Protein AF-A0A5D0QY02-F1 (afdb_monomer)

Mean predicted aligned error: 14.08 Å

Organism: NCBI:txid291186

Nearest PDB structures (foldseek):
  4wk3-assembly1_A  TM=6.713E-01  e=9.127E-01  Staphylococcus aureus subsp. aureus COL
  4d3g-assembly1_A  TM=6.741E-01  e=9.127E-01  Staphylococcus aureus
  4q6r-assembly1_B  TM=4.392E-01  e=9.678E-01  Homo sapiens
  4rwx-assembly1_C  TM=5.678E-01  e=2.949E+00  Listeria monocytogenes EGD-e
  4z20-assembly2_D  TM=3.141E-01  e=2.664E-01  Sordaria macrospora k-hell

Solvent-accessible surface area (backbone atoms only — not comparable to full-atom values): 16602 Å² total; per-residue (Å²): 132,88,77,69,48,56,78,84,58,47,48,80,50,52,70,67,60,38,44,72,50,90,47,56,82,57,49,76,64,51,48,37,5,32,54,35,40,70,40,42,55,72,32,64,58,56,53,52,53,42,36,60,78,42,73,38,35,13,79,48,75,73,41,75,58,54,94,87,52,56,39,51,42,64,32,41,62,93,54,65,35,95,43,66,60,66,43,78,44,84,57,60,39,97,92,39,65,84,33,66,41,75,26,44,67,61,84,80,41,90,66,44,63,70,56,53,78,26,41,47,54,32,36,50,65,57,53,51,54,47,40,42,76,70,53,77,53,64,90,64,83,87,69,91,72,71,95,79,70,75,94,66,52,72,32,46,58,49,48,70,73,72,43,49,67,67,44,52,52,46,51,52,52,52,51,51,48,53,47,69,69,38,86,89,56,82,65,42,84,42,59,42,93,83,38,36,25,41,32,100,56,74,45,44,36,39,36,71,51,72,87,28,33,32,39,35,36,56,48,46,66,53,69,61,52,50,51,54,34,54,76,69,69,42,57,68,49,76,44,84,56,102,66,54,33,34,34,38,49,40,43,72,62,55,48,64,78,41,40,71,58,53,52,52,55,52,48,40,26,48,53,43,51,58,53,56,57,58,60,59,64,65,70,75,75,78,126

Secondary structure (DSSP, 8-state):
-PPP--GGGS-SS-HHHHHHTTTTT--HHHHHHHHHHHHGGG-HHHHHHHHHHTTTB-TTT--B--TTSEEEEES------S-S--EEEE--BTTBTT-EEEE--TTS-TTHHHHHTTEEEEEHHHHHHHHHHTT-S---TT----TTS----HHHHHHHHHS-HHHHHHHHHHHHHHHHH-SS---EEEE-SS-EEEESS-SEEEEEETTEEEEEE-SS-HHHHHHHHHHTT--EEEE-SSS-EEEEEE-HHHHHHTHHHHHHHHHHHHHHHHHHHHHHHTTTS--

Structure (mmCIF, N/CA/C/O backbone):
data_AF-A0A5D0QY02-F1
#
_entry.id   AF-A0A5D0QY02-F1
#
loop_
_atom_site.group_PDB
_atom_site.id
_atom_site.type_symbol
_atom_site.label_atom_id
_atom_site.label_alt_id
_atom_site.label_comp_id
_atom_site.label_asym_id
_atom_site.label_entity_id
_atom_site.label_seq_id
_atom_site.pdbx_PDB_ins_code
_atom_site.Cartn_x
_atom_site.Cartn_y
_atom_site.Cartn_z
_atom_site.occupancy
_atom_site.B_iso_or_equiv
_atom_site.auth_seq_id
_atom_site.auth_comp_id
_atom_site.auth_asym_id
_atom_site.auth_atom_id
_atom_site.pdbx_PDB_model_num
ATOM 1 N N . MET A 1 1 ? -14.853 -11.896 -1.330 1.00 42.62 1 MET A N 1
ATOM 2 C CA . MET A 1 1 ? -13.538 -11.223 -1.423 1.00 42.62 1 MET A CA 1
ATOM 3 C C . MET A 1 1 ? -12.899 -11.599 -2.751 1.00 42.62 1 MET A C 1
ATOM 5 O O . MET A 1 1 ? -12.861 -12.787 -3.056 1.00 42.62 1 MET A O 1
ATOM 9 N N . SER A 1 2 ? -12.473 -10.632 -3.571 1.00 45.41 2 SER A N 1
ATOM 10 C CA . SER A 1 2 ? -11.717 -10.939 -4.791 1.00 45.41 2 SER A CA 1
ATOM 11 C C . SER A 1 2 ? -10.346 -11.489 -4.394 1.00 45.41 2 SER A C 1
ATOM 13 O O . SER A 1 2 ? -9.638 -10.916 -3.568 1.00 45.41 2 SER A O 1
ATOM 15 N N . LYS A 1 3 ? -9.986 -12.655 -4.930 1.00 56.28 3 LYS A N 1
ATOM 16 C CA . LYS A 1 3 ? -8.688 -13.280 -4.674 1.00 56.28 3 LYS A CA 1
ATOM 17 C C . LYS A 1 3 ? -7.605 -12.403 -5.307 1.00 56.28 3 LYS A C 1
ATOM 19 O O . LYS A 1 3 ? -7.683 -12.108 -6.494 1.00 56.28 3 LYS A O 1
ATOM 24 N N . LEU A 1 4 ? -6.616 -11.979 -4.521 1.00 72.31 4 LEU A N 1
ATOM 25 C CA . LEU A 1 4 ? -5.516 -11.152 -5.021 1.00 72.31 4 LEU A CA 1
ATOM 26 C C . LEU A 1 4 ? -4.712 -11.931 -6.071 1.00 72.31 4 LEU A C 1
ATOM 28 O O . LEU A 1 4 ? -4.223 -13.030 -5.791 1.00 72.31 4 LEU A O 1
ATOM 32 N N . ASN A 1 5 ? -4.562 -11.363 -7.266 1.00 75.44 5 ASN A N 1
ATOM 33 C CA . ASN A 1 5 ? -3.983 -12.064 -8.409 1.00 75.44 5 ASN A CA 1
ATOM 34 C C . ASN A 1 5 ? -2.511 -11.700 -8.635 1.00 75.44 5 ASN A C 1
ATOM 36 O O . ASN A 1 5 ? -2.160 -11.058 -9.611 1.00 75.44 5 ASN A O 1
ATOM 40 N N . TYR A 1 6 ? -1.627 -12.053 -7.702 1.00 78.44 6 TYR A N 1
ATOM 41 C CA . TYR A 1 6 ? -0.219 -11.635 -7.783 1.00 78.44 6 TYR A CA 1
ATOM 42 C C . TYR A 1 6 ? 0.584 -12.345 -8.879 1.00 78.44 6 TYR A C 1
ATOM 44 O O . TYR A 1 6 ? 1.478 -11.737 -9.457 1.00 78.44 6 TYR A O 1
ATOM 52 N N . LYS A 1 7 ? 0.281 -13.620 -9.154 1.00 82.56 7 LYS A N 1
ATOM 53 C CA . LYS A 1 7 ? 1.092 -14.463 -10.049 1.00 82.56 7 LYS A CA 1
ATOM 54 C C . LYS A 1 7 ? 1.051 -13.999 -11.505 1.00 82.56 7 LYS A C 1
ATOM 56 O O . LYS A 1 7 ? 2.054 -14.131 -12.191 1.00 82.56 7 LYS A O 1
ATOM 61 N N . GLU A 1 8 ? -0.074 -13.448 -11.955 1.00 85.75 8 GLU A N 1
ATOM 62 C CA . GLU A 1 8 ? -0.224 -12.928 -13.323 1.00 85.75 8 GLU A CA 1
ATOM 63 C C . GLU A 1 8 ? 0.604 -11.667 -13.587 1.00 85.75 8 GLU A C 1
ATOM 65 O O . GLU A 1 8 ? 0.873 -11.343 -14.738 1.00 85.75 8 GLU A O 1
ATOM 70 N N . TYR A 1 9 ? 1.038 -10.975 -12.532 1.00 90.62 9 TYR A N 1
ATOM 71 C CA . TYR A 1 9 ? 1.851 -9.765 -12.645 1.00 90.62 9 TYR A CA 1
ATOM 72 C C . TYR A 1 9 ? 3.314 -10.003 -12.287 1.00 90.62 9 TYR A C 1
ATOM 74 O O . TYR A 1 9 ? 4.054 -9.038 -12.127 1.00 90.62 9 TYR A O 1
ATOM 82 N N . TYR A 1 10 ? 3.750 -11.258 -12.155 1.00 88.31 10 TYR A N 1
ATOM 83 C CA . TYR A 1 10 ? 5.177 -11.539 -12.064 1.00 88.31 10 TYR A CA 1
ATOM 84 C C . TYR A 1 10 ? 5.840 -11.245 -13.411 1.00 88.31 10 TYR A C 1
ATOM 86 O O . TYR A 1 10 ? 5.273 -11.579 -14.453 1.00 88.31 10 TYR A O 1
ATOM 94 N N . PRO A 1 11 ? 7.048 -10.667 -13.414 1.00 88.06 11 PRO A N 1
ATOM 95 C CA . PRO A 1 11 ? 7.834 -10.534 -14.615 1.00 88.06 11 PRO A CA 1
ATOM 96 C C . PRO A 1 11 ? 8.024 -11.894 -15.264 1.00 88.06 11 PRO A C 1
ATOM 98 O O . PRO A 1 11 ? 8.542 -12.823 -14.642 1.00 88.06 11 PRO A O 1
ATOM 101 N N . ILE A 1 12 ? 7.625 -11.987 -16.526 1.00 90.25 12 ILE A N 1
ATOM 102 C CA . ILE A 1 12 ? 7.737 -13.208 -17.325 1.00 90.25 12 ILE A CA 1
ATOM 103 C C . ILE A 1 12 ? 9.217 -13.537 -17.579 1.00 90.25 12 ILE A C 1
ATOM 105 O O . ILE A 1 12 ? 9.595 -14.698 -17.716 1.00 90.25 12 ILE A O 1
ATOM 109 N N . ASN A 1 13 ? 10.073 -12.514 -17.581 1.00 88.44 13 ASN A N 1
ATOM 110 C CA . ASN A 1 13 ? 11.521 -12.631 -17.670 1.00 88.44 13 ASN A CA 1
ATOM 111 C C . ASN A 1 13 ? 12.209 -11.751 -16.611 1.00 88.44 13 ASN A C 1
ATOM 113 O O . ASN A 1 13 ? 11.703 -10.711 -16.177 1.00 88.44 13 ASN A O 1
ATOM 117 N N . ASP A 1 14 ? 13.383 -12.190 -16.158 1.00 87.19 14 ASP A N 1
ATOM 118 C CA . ASP A 1 14 ? 14.188 -11.440 -15.200 1.00 87.19 14 ASP A CA 1
ATOM 119 C C . ASP A 1 14 ? 15.220 -10.562 -15.919 1.00 87.19 14 ASP A C 1
ATOM 121 O O . ASP A 1 14 ? 15.903 -11.003 -16.845 1.00 87.19 14 ASP A O 1
ATOM 125 N N . SER A 1 15 ? 15.369 -9.308 -15.475 1.00 88.50 15 SER A N 1
ATOM 126 C CA . SER A 1 15 ? 16.315 -8.368 -16.089 1.00 88.50 15 SER A CA 1
ATOM 127 C C . SER A 1 15 ? 17.768 -8.849 -16.030 1.00 88.50 15 SER A C 1
ATOM 129 O O . SER A 1 15 ? 18.536 -8.448 -16.902 1.00 88.50 15 SER A O 1
ATOM 131 N N . ALA A 1 16 ? 18.178 -9.616 -15.016 1.00 87.19 16 ALA A N 1
ATOM 132 C CA . ALA A 1 16 ? 19.534 -10.155 -14.947 1.00 87.19 16 ALA A CA 1
ATOM 133 C C . ALA A 1 16 ? 19.701 -11.316 -15.933 1.00 87.19 16 ALA A C 1
ATOM 135 O O . ALA A 1 16 ? 20.646 -11.306 -16.716 1.00 87.19 16 ALA A O 1
ATOM 136 N N . ALA A 1 17 ? 18.727 -12.230 -15.980 1.00 88.00 17 ALA A N 1
ATOM 137 C CA . ALA A 1 17 ? 18.736 -13.357 -16.911 1.00 88.00 17 ALA A CA 1
ATOM 138 C C . ALA A 1 17 ? 18.764 -12.904 -18.382 1.00 88.00 17 ALA A C 1
ATOM 140 O O . ALA A 1 17 ? 19.540 -13.430 -19.177 1.00 88.00 17 ALA A O 1
ATOM 141 N N . LEU A 1 18 ? 17.982 -11.879 -18.747 1.00 90.50 18 LEU A N 1
ATOM 142 C CA . LEU A 1 18 ? 18.010 -11.317 -20.104 1.00 90.50 18 LEU A CA 1
ATOM 143 C C . LEU A 1 18 ? 19.382 -10.744 -20.468 1.00 90.50 18 LEU A C 1
ATOM 145 O O . LEU A 1 18 ? 19.810 -10.880 -21.609 1.00 90.50 18 LEU A O 1
ATOM 149 N N . LYS A 1 19 ? 20.091 -10.139 -19.506 1.00 89.69 19 LYS A N 1
ATOM 150 C CA . LYS A 1 19 ? 21.444 -9.608 -19.727 1.00 89.69 19 LYS A CA 1
ATOM 151 C C . LYS A 1 19 ? 22.437 -10.701 -20.111 1.00 89.69 19 LYS A C 1
ATOM 153 O O . LYS A 1 19 ? 23.341 -10.453 -20.897 1.00 89.69 19 LYS A O 1
ATOM 158 N N . GLU A 1 20 ? 22.283 -11.881 -19.525 1.00 89.38 20 GLU A N 1
ATOM 159 C CA . GLU A 1 20 ? 23.167 -13.030 -19.740 1.00 89.38 20 GLU A CA 1
ATOM 160 C C . GLU A 1 20 ? 22.797 -13.827 -20.998 1.00 89.38 20 GLU A C 1
ATOM 162 O O . GLU A 1 20 ? 23.607 -14.604 -21.492 1.00 89.38 20 GLU A O 1
ATOM 167 N N . THR A 1 21 ? 21.590 -13.621 -21.535 1.00 92.38 21 THR A N 1
ATOM 168 C CA . THR A 1 21 ? 21.037 -14.386 -22.659 1.00 92.38 21 THR A CA 1
ATOM 169 C C . THR A 1 21 ? 20.741 -13.477 -23.853 1.00 92.38 21 THR A C 1
ATOM 171 O O . THR A 1 21 ? 21.668 -13.105 -24.576 1.00 92.38 21 THR A O 1
ATOM 174 N N . THR A 1 22 ? 19.479 -13.082 -24.048 1.00 91.31 22 THR A N 1
ATOM 175 C CA . THR A 1 22 ? 18.978 -12.306 -25.195 1.00 91.31 22 THR A CA 1
ATOM 176 C C . THR A 1 22 ? 19.769 -11.017 -25.428 1.00 91.31 22 THR A C 1
ATOM 178 O O . THR A 1 22 ? 19.958 -10.602 -26.567 1.00 91.31 22 THR A O 1
ATOM 181 N N . TYR A 1 23 ? 20.262 -10.391 -24.357 1.00 93.31 23 TYR A N 1
ATOM 182 C CA . TYR A 1 23 ? 20.959 -9.104 -24.378 1.00 93.31 23 TYR A CA 1
ATOM 183 C C . TYR A 1 23 ? 22.458 -9.196 -24.066 1.00 93.31 23 TYR A C 1
ATOM 185 O O . TYR A 1 23 ? 23.079 -8.187 -23.731 1.00 93.31 23 TYR A O 1
ATOM 193 N N . SER A 1 24 ? 23.050 -10.382 -24.212 1.00 93.56 24 SER A N 1
ATOM 194 C CA . SER A 1 24 ? 24.488 -10.610 -23.999 1.00 93.56 24 SER A CA 1
ATOM 195 C C . SER A 1 24 ? 25.383 -9.857 -24.992 1.00 93.56 24 SER A C 1
ATOM 197 O O . SER A 1 24 ? 26.468 -9.420 -24.618 1.00 93.56 24 SER A O 1
ATOM 199 N N . ASN A 1 25 ? 24.908 -9.652 -26.226 1.00 95.56 25 ASN A N 1
ATOM 200 C CA . ASN A 1 25 ? 25.681 -9.072 -27.332 1.00 95.56 25 ASN A CA 1
ATOM 201 C C . ASN A 1 25 ? 25.174 -7.691 -27.784 1.00 95.56 25 ASN A C 1
ATOM 203 O O . ASN A 1 25 ? 25.392 -7.305 -28.932 1.00 95.56 25 ASN A O 1
ATOM 207 N N . LEU A 1 26 ? 24.468 -6.958 -26.916 1.00 95.44 26 LEU A N 1
ATOM 208 C CA . LEU A 1 26 ? 24.009 -5.609 -27.254 1.00 95.44 26 LEU A CA 1
ATOM 209 C C . LEU A 1 26 ? 25.197 -4.662 -27.460 1.00 95.44 26 LEU A C 1
ATOM 211 O O . LEU A 1 26 ? 26.120 -4.631 -26.645 1.00 95.44 26 LEU A O 1
ATOM 215 N N . ASN A 1 27 ? 25.136 -3.838 -28.504 1.00 96.69 27 ASN A N 1
ATOM 216 C CA . ASN A 1 27 ? 26.080 -2.732 -28.673 1.00 96.69 27 ASN A CA 1
ATOM 217 C C . ASN A 1 27 ? 25.771 -1.569 -27.704 1.00 96.69 27 ASN A C 1
ATOM 219 O O . ASN A 1 27 ? 24.735 -1.543 -27.036 1.00 96.69 27 ASN A O 1
ATOM 223 N N . ASP A 1 28 ? 26.651 -0.565 -27.635 1.00 96.38 28 ASP A N 1
ATOM 224 C CA . ASP A 1 28 ? 26.513 0.560 -26.695 1.00 96.38 28 ASP A CA 1
ATOM 225 C C . ASP A 1 28 ? 25.187 1.325 -26.830 1.00 96.38 28 ASP A C 1
ATOM 227 O O . ASP A 1 28 ? 24.589 1.730 -25.825 1.00 96.38 28 ASP A O 1
ATOM 231 N N . ALA A 1 29 ? 24.708 1.523 -28.060 1.00 96.38 29 ALA A N 1
ATOM 232 C CA . ALA A 1 29 ? 23.434 2.187 -28.319 1.00 96.38 29 ALA A CA 1
ATOM 233 C C . ALA A 1 29 ? 22.263 1.337 -27.803 1.00 96.38 29 ALA A C 1
ATOM 235 O O . ALA A 1 29 ? 21.375 1.830 -27.104 1.00 96.38 29 ALA A O 1
ATOM 236 N N . GLU A 1 30 ? 22.285 0.031 -28.052 1.00 96.81 30 GLU A N 1
ATOM 237 C CA . GLU A 1 30 ? 21.265 -0.900 -27.572 1.00 96.81 30 GLU A CA 1
ATOM 238 C C . GLU A 1 30 ? 21.269 -1.042 -26.045 1.00 96.81 30 GLU A C 1
ATOM 240 O O . GLU A 1 30 ? 20.201 -1.068 -25.430 1.00 96.81 30 GLU A O 1
ATOM 245 N N . ILE A 1 31 ? 22.441 -1.032 -25.403 1.00 95.56 31 ILE A N 1
ATOM 246 C CA . ILE A 1 31 ? 22.562 -1.009 -23.939 1.00 95.56 31 ILE A CA 1
ATOM 247 C C . ILE A 1 31 ? 21.896 0.249 -23.368 1.00 95.56 31 ILE A C 1
ATOM 249 O O . ILE A 1 31 ? 21.163 0.166 -22.375 1.00 95.56 31 ILE A O 1
ATOM 253 N N . LYS A 1 32 ? 22.101 1.424 -23.984 1.00 96.50 32 LYS A N 1
ATOM 254 C CA . LYS A 1 32 ? 21.409 2.663 -23.579 1.00 96.50 32 LYS A CA 1
ATOM 255 C C . LYS A 1 32 ? 19.899 2.523 -23.729 1.00 96.50 32 LYS A C 1
ATOM 257 O O . LYS A 1 32 ? 19.168 2.832 -22.787 1.00 96.50 32 LYS A O 1
ATOM 262 N N . ARG A 1 33 ? 19.428 1.999 -24.863 1.00 97.31 33 ARG A N 1
ATOM 263 C CA . ARG A 1 33 ? 18.001 1.758 -25.131 1.00 97.31 33 ARG A CA 1
ATOM 264 C C . ARG A 1 33 ? 17.380 0.786 -24.127 1.00 97.31 33 ARG A C 1
ATOM 266 O O . ARG A 1 33 ? 16.269 1.026 -23.650 1.00 97.31 33 ARG A O 1
ATOM 273 N N . TRP A 1 34 ? 18.087 -0.273 -23.746 1.00 96.75 34 TRP A N 1
ATOM 274 C CA . TRP A 1 34 ? 17.624 -1.221 -22.732 1.00 96.75 34 TRP A CA 1
ATOM 275 C C . TRP A 1 34 ? 17.567 -0.593 -21.333 1.00 96.75 34 TRP A C 1
ATOM 277 O O . TRP A 1 34 ? 16.565 -0.700 -20.623 1.00 96.75 34 TRP A O 1
ATOM 287 N N . ASN A 1 35 ? 18.604 0.153 -20.946 1.00 95.31 35 ASN A N 1
ATOM 288 C CA . ASN A 1 35 ? 18.614 0.894 -19.683 1.00 95.31 35 ASN A CA 1
ATOM 289 C C . ASN A 1 35 ? 17.491 1.936 -19.623 1.00 95.31 35 ASN A C 1
ATOM 291 O O . ASN A 1 35 ? 16.835 2.078 -18.588 1.00 95.31 35 ASN A O 1
ATOM 295 N N . ASN A 1 36 ? 17.232 2.619 -20.738 1.00 96.62 36 ASN A N 1
ATOM 296 C CA . ASN A 1 36 ? 16.118 3.543 -20.882 1.00 96.62 36 ASN A CA 1
ATOM 297 C C . ASN A 1 36 ? 14.776 2.831 -20.699 1.00 96.62 36 ASN A C 1
ATOM 299 O O . ASN A 1 36 ? 13.933 3.338 -19.960 1.00 96.62 36 ASN A O 1
ATOM 303 N N . PHE A 1 37 ? 14.605 1.633 -21.270 1.00 97.44 37 PHE A N 1
ATOM 304 C CA . PHE A 1 37 ? 13.405 0.820 -21.057 1.00 97.44 37 PHE A CA 1
ATOM 305 C C . PHE A 1 37 ? 13.203 0.480 -19.571 1.00 97.44 37 PHE A C 1
ATOM 307 O O . PHE A 1 37 ? 12.116 0.652 -19.027 1.00 97.44 37 PHE A O 1
ATOM 314 N N . LYS A 1 38 ? 14.264 0.112 -18.847 1.00 95.31 38 LYS A N 1
ATOM 315 C CA . LYS A 1 38 ? 14.171 -0.185 -17.406 1.00 95.31 38 LYS A CA 1
ATOM 316 C C . LYS A 1 38 ? 13.684 1.001 -16.568 1.00 95.31 38 LYS A C 1
ATOM 318 O O . LYS A 1 38 ? 12.981 0.793 -15.578 1.00 95.31 38 LYS A O 1
ATOM 323 N N . ILE A 1 39 ? 14.031 2.233 -16.946 1.00 95.88 39 ILE A N 1
ATOM 324 C CA . ILE A 1 39 ? 13.673 3.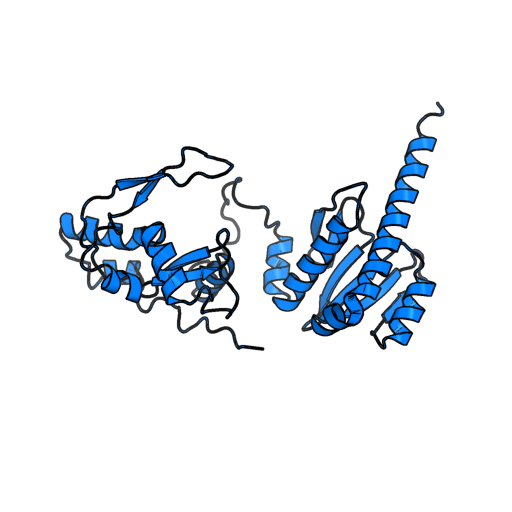448 -16.194 1.00 95.88 39 ILE A CA 1
ATOM 325 C C . ILE A 1 39 ? 12.356 4.101 -16.638 1.00 95.88 39 ILE A C 1
ATOM 327 O O . ILE A 1 39 ? 11.948 5.084 -16.013 1.00 95.88 39 ILE A O 1
ATOM 331 N N . ILE A 1 40 ? 11.655 3.565 -17.648 1.00 96.25 40 ILE A N 1
ATOM 332 C CA . ILE A 1 40 ? 10.352 4.107 -18.085 1.00 96.25 40 ILE A CA 1
ATOM 333 C C . ILE A 1 40 ? 9.308 4.106 -16.969 1.00 96.25 40 ILE A C 1
ATOM 335 O O . ILE A 1 40 ? 8.377 4.903 -17.000 1.00 96.25 40 ILE A O 1
ATOM 339 N N . THR A 1 41 ? 9.492 3.271 -15.942 1.00 95.94 41 THR A N 1
ATOM 340 C CA . THR A 1 41 ? 8.629 3.200 -14.754 1.00 95.94 41 THR A CA 1
ATOM 341 C C . THR A 1 41 ? 8.538 4.516 -13.977 1.00 95.94 41 THR A C 1
ATOM 343 O O . THR A 1 41 ? 7.688 4.678 -13.105 1.00 95.94 41 THR A O 1
ATOM 346 N N . ARG A 1 42 ? 9.413 5.478 -14.291 1.00 94.75 42 ARG A N 1
ATOM 347 C CA . ARG A 1 42 ? 9.447 6.828 -13.716 1.00 94.75 42 ARG A CA 1
ATOM 348 C C . ARG A 1 42 ? 8.727 7.875 -14.578 1.00 94.75 42 ARG A C 1
ATOM 350 O O . ARG A 1 42 ? 8.633 9.029 -14.161 1.00 94.75 42 ARG A O 1
ATOM 357 N N . SER A 1 43 ? 8.265 7.505 -15.772 1.00 95.31 43 SER A N 1
ATOM 358 C CA . SER A 1 43 ? 7.608 8.399 -16.729 1.00 95.31 43 SER A CA 1
ATOM 359 C C . SER A 1 43 ? 6.207 8.782 -16.256 1.00 95.31 43 SER A C 1
ATOM 361 O O . SER A 1 43 ? 5.359 7.915 -16.032 1.00 95.31 43 SER A O 1
ATOM 363 N N . LYS A 1 44 ? 5.936 10.091 -16.138 1.00 93.69 44 LYS A N 1
ATOM 364 C CA . LYS A 1 44 ? 4.589 10.575 -15.788 1.00 93.69 44 LYS A CA 1
ATOM 365 C C . LYS A 1 44 ? 3.603 10.320 -16.925 1.00 93.69 44 LYS A C 1
ATOM 367 O O . LYS A 1 44 ? 2.473 9.928 -16.659 1.00 93.69 44 LYS A O 1
ATOM 372 N N . THR A 1 45 ? 4.055 10.470 -18.171 1.00 94.88 45 THR A N 1
ATOM 373 C CA . THR A 1 45 ? 3.253 10.181 -19.364 1.00 94.88 45 THR A CA 1
ATOM 374 C C . THR A 1 45 ? 2.733 8.749 -19.333 1.00 94.88 45 THR A C 1
ATOM 376 O O . THR A 1 45 ? 1.526 8.550 -19.395 1.00 94.88 45 THR A O 1
ATOM 379 N N . LEU A 1 46 ? 3.614 7.756 -19.145 1.00 96.38 46 LEU A N 1
ATOM 380 C CA . LEU A 1 46 ? 3.177 6.357 -19.076 1.00 96.38 46 LEU A CA 1
ATOM 381 C C . LEU A 1 46 ? 2.279 6.093 -17.869 1.00 96.38 46 LEU A C 1
ATOM 383 O O . LEU A 1 46 ? 1.315 5.349 -17.986 1.00 96.38 46 LEU A O 1
ATOM 387 N N . SER A 1 47 ? 2.563 6.712 -16.718 1.00 95.94 47 SER A N 1
ATOM 388 C CA . SER A 1 47 ? 1.711 6.558 -15.535 1.00 95.94 47 SER A CA 1
ATOM 389 C C . SER A 1 47 ? 0.288 7.055 -15.786 1.00 95.94 47 SER A C 1
ATOM 391 O O . SER A 1 47 ? -0.649 6.409 -15.330 1.00 95.94 47 SER A O 1
ATOM 393 N N . ASN A 1 48 ? 0.117 8.163 -16.510 1.00 95.25 48 ASN A N 1
ATOM 394 C CA . ASN A 1 48 ? -1.202 8.677 -16.872 1.00 95.25 48 ASN A CA 1
ATOM 395 C C . ASN A 1 48 ? -1.907 7.746 -17.869 1.00 95.25 48 ASN A C 1
ATOM 397 O O . ASN A 1 48 ? -3.047 7.368 -17.625 1.00 95.25 48 ASN A O 1
ATOM 401 N N . SER A 1 49 ? -1.211 7.296 -18.920 1.00 96.75 49 SER A N 1
ATOM 402 C CA . SER A 1 49 ? -1.789 6.374 -19.908 1.00 96.75 49 SER A CA 1
ATOM 403 C C . SER A 1 49 ? -2.211 5.040 -19.282 1.00 96.75 49 SER A C 1
ATOM 405 O O . SER A 1 49 ? -3.301 4.551 -19.546 1.00 96.75 49 SER A O 1
ATOM 407 N N . LEU A 1 50 ? -1.394 4.463 -18.393 1.00 97.44 50 LEU A N 1
ATOM 408 C CA . LEU A 1 50 ? -1.763 3.242 -17.666 1.00 97.44 50 LEU A CA 1
ATOM 409 C C . LEU A 1 50 ? -2.958 3.460 -16.738 1.00 97.44 50 LEU A C 1
ATOM 411 O O . LEU A 1 50 ? -3.789 2.570 -16.591 1.00 97.44 50 LEU A O 1
ATOM 415 N N . LEU A 1 51 ? -3.045 4.627 -16.096 1.00 95.75 51 LEU A N 1
ATOM 416 C CA . LEU A 1 51 ? -4.161 4.950 -15.215 1.00 95.75 51 LEU A CA 1
ATOM 417 C C . LEU A 1 51 ? -5.490 4.958 -15.988 1.00 95.75 51 LEU A C 1
ATOM 419 O O . LEU A 1 51 ? -6.466 4.376 -15.516 1.00 95.75 51 LEU A O 1
ATOM 423 N N . GLU A 1 52 ? -5.499 5.571 -17.173 1.00 95.19 52 GLU A N 1
ATOM 424 C CA . GLU A 1 52 ? -6.642 5.593 -18.091 1.00 95.19 52 GLU A CA 1
ATOM 425 C C . GLU A 1 52 ? -6.968 4.184 -18.605 1.00 95.19 52 GLU A C 1
ATOM 427 O O . GLU A 1 52 ? -8.091 3.713 -18.424 1.00 95.19 52 GLU A O 1
ATOM 432 N N . ASN A 1 53 ? -5.971 3.463 -19.134 1.00 96.25 53 ASN A N 1
ATOM 433 C CA . ASN A 1 53 ? -6.139 2.107 -19.673 1.00 96.25 53 ASN A CA 1
ATOM 434 C C . ASN A 1 53 ? -6.680 1.115 -18.631 1.00 96.25 53 ASN A C 1
ATOM 436 O O . ASN A 1 53 ? -7.404 0.182 -18.969 1.00 96.25 53 ASN A O 1
ATOM 440 N N . GLN A 1 54 ? -6.347 1.312 -17.355 1.00 95.81 54 GLN A N 1
ATOM 441 C CA . GLN A 1 54 ? -6.788 0.458 -16.253 1.00 95.81 54 GLN A CA 1
ATOM 442 C C . GLN A 1 54 ? -8.056 0.969 -15.553 1.00 95.81 54 GLN A C 1
ATOM 444 O O . GLN A 1 54 ? -8.404 0.467 -14.484 1.00 95.81 54 GLN A O 1
ATOM 449 N N . SER A 1 55 ? -8.742 1.978 -16.102 1.00 96.00 55 SER A N 1
ATOM 450 C CA . SER A 1 55 ? -9.950 2.569 -15.500 1.00 96.00 55 SER A CA 1
ATOM 451 C C . SER A 1 55 ? -9.750 3.023 -14.045 1.00 96.00 55 SER A C 1
ATOM 453 O O . SER A 1 55 ? -10.648 2.910 -13.215 1.00 96.00 55 SER A O 1
ATOM 455 N N . ASN A 1 56 ? -8.557 3.521 -13.708 1.00 95.00 56 ASN A N 1
ATOM 456 C CA . ASN A 1 56 ? -8.135 3.854 -12.342 1.00 95.00 56 ASN A CA 1
ATOM 457 C C . ASN A 1 56 ? -8.149 2.678 -11.347 1.00 95.00 56 ASN A C 1
ATOM 459 O O . ASN A 1 56 ? -8.093 2.919 -10.143 1.00 95.00 56 ASN A O 1
ATOM 463 N N . ILE A 1 57 ? -8.205 1.422 -11.791 1.00 94.19 57 ILE A N 1
ATOM 464 C CA . ILE A 1 57 ? -8.229 0.248 -10.915 1.00 94.19 57 ILE A CA 1
ATOM 465 C C . ILE A 1 57 ? -6.854 -0.421 -10.884 1.00 94.19 57 ILE A C 1
ATOM 467 O O . ILE A 1 57 ? -6.206 -0.650 -11.905 1.00 94.19 57 ILE A O 1
ATOM 471 N N . CYS A 1 58 ? -6.392 -0.749 -9.679 1.00 94.44 58 CYS A N 1
ATOM 472 C CA . CYS A 1 58 ? -5.210 -1.570 -9.483 1.00 94.44 58 CYS A CA 1
ATOM 473 C C . CYS A 1 58 ? -5.561 -3.027 -9.806 1.00 94.44 58 CYS A C 1
ATOM 475 O O . CYS A 1 58 ? -6.406 -3.604 -9.119 1.00 94.44 58 CYS A O 1
ATOM 477 N N . PRO A 1 59 ? -4.904 -3.660 -10.783 1.00 94.38 59 PRO A N 1
ATOM 478 C CA . PRO A 1 59 ? -5.285 -4.995 -11.224 1.00 94.38 59 PRO A CA 1
ATOM 479 C C . PRO A 1 59 ? -4.969 -6.096 -10.203 1.00 94.38 59 PRO A C 1
ATOM 481 O O . PRO A 1 59 ? -5.572 -7.161 -10.231 1.00 94.38 59 PRO A O 1
ATOM 484 N N . ILE A 1 60 ? -4.068 -5.832 -9.252 1.00 89.62 60 ILE A N 1
ATOM 485 C CA . ILE A 1 60 ? -3.703 -6.799 -8.211 1.00 89.62 60 ILE A CA 1
ATOM 486 C C . ILE A 1 60 ? -4.776 -6.895 -7.122 1.00 89.62 60 ILE A C 1
ATOM 488 O O . ILE A 1 60 ? -5.085 -7.991 -6.654 1.00 89.62 60 ILE A O 1
ATOM 492 N N . CYS A 1 61 ? -5.296 -5.751 -6.668 1.00 87.19 61 CYS A N 1
ATOM 493 C CA . CYS A 1 61 ? -6.195 -5.677 -5.511 1.00 87.19 61 CYS A CA 1
ATOM 494 C C . CYS A 1 61 ? -7.610 -5.195 -5.841 1.00 87.19 61 CYS A C 1
ATOM 496 O O . CYS A 1 61 ? -8.438 -5.095 -4.940 1.00 87.19 61 CYS A O 1
ATOM 498 N N . SER A 1 62 ? -7.876 -4.868 -7.106 1.00 91.19 62 SER A N 1
ATOM 499 C CA . SER A 1 62 ? -9.160 -4.364 -7.607 1.00 91.19 62 SER A CA 1
ATOM 500 C C . SER A 1 62 ? -9.647 -3.069 -6.935 1.00 91.19 62 SER A C 1
ATOM 502 O O . SER A 1 62 ? -10.825 -2.736 -7.015 1.00 91.19 62 SER A O 1
ATOM 504 N N . LYS A 1 63 ? -8.753 -2.319 -6.274 1.00 88.19 63 LYS A N 1
ATOM 505 C CA . LYS A 1 63 ? -9.053 -1.031 -5.622 1.00 88.19 63 LYS A CA 1
ATOM 506 C C . LYS A 1 63 ? -8.582 0.146 -6.472 1.00 88.19 63 LYS A C 1
ATOM 508 O O . LYS A 1 63 ? -7.650 0.010 -7.264 1.00 88.19 63 LYS A O 1
ATOM 513 N N . TYR A 1 64 ? -9.170 1.318 -6.247 1.00 93.06 64 TYR A N 1
ATOM 514 C CA . TYR A 1 64 ? -8.805 2.547 -6.951 1.00 93.06 64 TYR A CA 1
ATOM 515 C C . TYR A 1 64 ? -7.341 2.957 -6.729 1.00 93.06 64 TYR A C 1
ATOM 517 O O . TYR A 1 64 ? -6.834 2.965 -5.604 1.00 93.06 64 TYR A O 1
ATOM 525 N N . LEU A 1 65 ? -6.665 3.343 -7.807 1.00 90.56 65 LEU A N 1
ATOM 526 C CA . LEU A 1 65 ? -5.331 3.932 -7.813 1.00 90.56 65 LEU A CA 1
ATOM 527 C C . LEU A 1 65 ? -5.438 5.420 -7.465 1.00 90.56 65 LEU A C 1
ATOM 529 O O . LEU A 1 65 ? -5.827 6.240 -8.293 1.00 90.56 65 LEU A O 1
ATOM 533 N N . ASN A 1 66 ? -5.068 5.781 -6.237 1.00 81.94 66 ASN A N 1
ATOM 534 C CA . ASN A 1 66 ? -4.914 7.183 -5.858 1.00 81.94 66 ASN A CA 1
ATOM 535 C C . ASN A 1 66 ? -3.629 7.772 -6.470 1.00 81.94 66 ASN A C 1
ATOM 537 O O . ASN A 1 66 ? -2.666 7.060 -6.763 1.00 81.94 66 ASN A O 1
ATOM 541 N N . ASN A 1 67 ? -3.604 9.089 -6.675 1.00 69.62 67 ASN A N 1
ATOM 542 C CA . ASN A 1 67 ? -2.493 9.743 -7.371 1.00 69.62 67 ASN A CA 1
ATOM 543 C C . ASN A 1 67 ? -1.152 9.676 -6.625 1.00 69.62 67 ASN A C 1
ATOM 545 O O . ASN A 1 67 ? -0.109 9.768 -7.269 1.00 69.62 67 ASN A O 1
ATOM 549 N N . GLU A 1 68 ? -1.165 9.478 -5.306 1.00 68.88 68 GLU A N 1
ATOM 550 C CA . GLU A 1 68 ? 0.035 9.579 -4.467 1.00 68.88 68 GLU A CA 1
ATOM 551 C C . GLU A 1 68 ? 0.702 8.234 -4.142 1.00 68.88 68 GLU A C 1
ATOM 553 O O . GLU A 1 68 ? 1.884 8.215 -3.807 1.00 68.88 68 GLU A O 1
ATOM 558 N N . ASN A 1 69 ? 0.006 7.096 -4.280 1.00 83.62 69 ASN A N 1
ATOM 559 C CA . ASN A 1 69 ? 0.537 5.783 -3.881 1.00 83.62 69 ASN A CA 1
ATOM 560 C C . ASN A 1 69 ? 0.524 4.747 -5.009 1.00 83.62 69 ASN A C 1
ATOM 562 O O . ASN A 1 69 ? 0.220 3.573 -4.776 1.00 83.62 69 ASN A O 1
ATOM 566 N N . LYS A 1 70 ? 0.885 5.167 -6.223 1.00 93.38 70 LYS A N 1
ATOM 567 C CA . LYS A 1 70 ? 0.983 4.305 -7.408 1.00 93.38 70 LYS A CA 1
ATOM 568 C C . LYS A 1 70 ? 2.403 4.253 -7.968 1.00 93.38 70 LYS A C 1
ATOM 570 O O . LYS A 1 70 ? 3.136 5.240 -7.931 1.00 93.38 70 LYS A O 1
ATOM 575 N N . VAL A 1 71 ? 2.783 3.096 -8.497 1.00 95.25 71 VAL A N 1
ATOM 576 C CA . VAL A 1 71 ? 4.071 2.847 -9.153 1.00 95.25 71 VAL A CA 1
ATOM 577 C C . VAL A 1 71 ? 3.862 1.987 -10.389 1.00 95.25 71 VAL A C 1
ATOM 579 O O . VAL A 1 71 ? 2.977 1.134 -10.420 1.00 95.25 71 VAL A O 1
ATOM 582 N N . ILE A 1 72 ? 4.684 2.216 -11.409 1.00 97.50 72 ILE A N 1
ATOM 583 C CA . ILE A 1 72 ? 4.720 1.360 -12.592 1.00 97.50 72 ILE A CA 1
ATOM 584 C C . ILE A 1 72 ? 5.622 0.160 -12.283 1.00 97.50 72 ILE A C 1
ATOM 586 O O . ILE A 1 72 ? 6.775 0.333 -11.883 1.00 97.50 72 ILE A O 1
ATOM 590 N N . HIS A 1 73 ? 5.096 -1.040 -12.488 1.00 96.50 73 HIS A N 1
ATOM 591 C CA . HIS A 1 73 ? 5.784 -2.317 -12.366 1.00 96.50 73 HIS A CA 1
ATOM 592 C C . HIS A 1 73 ? 6.058 -2.901 -13.754 1.00 96.50 73 HIS A C 1
ATOM 594 O O . HIS A 1 73 ? 5.220 -2.777 -14.643 1.00 96.50 73 HIS A O 1
ATOM 600 N N . HIS A 1 74 ? 7.215 -3.533 -13.942 1.00 96.75 74 HIS A N 1
ATOM 601 C CA . HIS A 1 74 ? 7.520 -4.275 -15.169 1.00 96.75 74 HIS A CA 1
ATOM 602 C C . HIS A 1 74 ? 6.968 -5.690 -15.063 1.00 96.75 74 HIS A C 1
ATOM 604 O O . HIS A 1 74 ? 7.304 -6.381 -14.110 1.00 96.75 74 HIS A O 1
ATOM 610 N N . ILE A 1 75 ? 6.192 -6.117 -16.056 1.00 95.94 75 ILE A N 1
ATOM 611 C CA . ILE A 1 75 ? 5.777 -7.520 -16.230 1.00 95.94 75 ILE A CA 1
ATOM 612 C C . ILE A 1 75 ? 6.607 -8.224 -17.313 1.00 95.94 75 ILE A C 1
ATOM 614 O O . ILE A 1 75 ? 6.595 -9.446 -17.417 1.00 95.94 75 ILE A O 1
ATOM 618 N N . ASP A 1 76 ? 7.366 -7.461 -18.100 1.00 95.81 76 ASP A N 1
ATOM 619 C CA . ASP A 1 76 ? 8.242 -7.977 -19.143 1.00 95.81 76 ASP A CA 1
ATOM 620 C C . ASP A 1 76 ? 9.379 -6.972 -19.417 1.00 95.81 76 ASP A C 1
ATOM 622 O O . ASP A 1 76 ? 9.153 -5.810 -19.751 1.00 95.81 76 ASP A O 1
ATOM 626 N N . TYR A 1 77 ? 10.622 -7.418 -19.253 1.00 95.88 77 TYR A N 1
ATOM 627 C CA . TYR A 1 77 ? 11.849 -6.649 -19.460 1.00 95.88 77 TYR A CA 1
ATOM 628 C C . TYR A 1 77 ? 12.435 -6.769 -20.878 1.00 95.88 77 TYR A C 1
ATOM 630 O O . TYR A 1 77 ? 13.427 -6.095 -21.183 1.00 95.88 77 TYR A O 1
ATOM 638 N N . GLU A 1 78 ? 11.862 -7.605 -21.742 1.00 96.12 78 GLU A N 1
ATOM 639 C CA . GLU A 1 78 ? 12.349 -7.881 -23.093 1.00 96.12 78 GLU A CA 1
ATOM 640 C C . GLU A 1 78 ? 11.866 -6.807 -24.079 1.00 96.12 78 GLU A C 1
ATOM 642 O O . GLU A 1 78 ? 10.965 -7.008 -24.900 1.00 96.12 78 GLU A O 1
ATOM 647 N N . ARG A 1 79 ? 12.440 -5.604 -23.960 1.00 96.00 79 ARG A N 1
ATOM 648 C CA . ARG A 1 79 ? 12.250 -4.487 -24.893 1.00 96.00 79 ARG A CA 1
ATOM 649 C C . ARG A 1 79 ? 13.436 -3.524 -24.857 1.00 96.00 79 ARG A C 1
ATOM 651 O O . ARG A 1 79 ? 13.949 -3.169 -23.798 1.00 96.00 79 ARG A O 1
ATOM 658 N N . LEU A 1 80 ? 13.800 -3.014 -26.031 1.00 97.25 80 LEU A N 1
ATOM 659 C CA . LEU A 1 80 ? 14.686 -1.859 -26.187 1.00 97.25 80 LEU A CA 1
ATOM 660 C C . LEU A 1 80 ? 13.843 -0.594 -26.377 1.00 97.25 80 LEU A C 1
ATOM 662 O O . LEU A 1 80 ? 12.956 -0.572 -27.225 1.00 97.25 80 LEU A O 1
ATOM 666 N N . CYS A 1 81 ? 14.097 0.461 -25.600 1.00 97.25 81 CYS A N 1
ATOM 667 C CA . CYS A 1 81 ? 13.429 1.753 -25.789 1.00 97.25 81 CYS A CA 1
ATOM 668 C C . CYS A 1 81 ? 13.774 2.335 -27.165 1.00 97.25 81 CYS A C 1
ATOM 670 O O . CYS A 1 81 ? 14.885 2.140 -27.634 1.00 97.25 81 CYS A O 1
ATOM 672 N N . ASP A 1 82 ? 12.883 3.084 -27.812 1.00 95.50 82 ASP A N 1
ATOM 673 C CA . ASP A 1 82 ? 13.210 3.722 -29.101 1.00 95.50 82 ASP A CA 1
ATOM 674 C C . ASP A 1 82 ? 14.117 4.949 -28.957 1.00 95.50 82 ASP A C 1
ATOM 676 O O . ASP A 1 82 ? 14.733 5.375 -29.926 1.00 95.50 82 ASP A O 1
ATOM 680 N N . PHE A 1 83 ? 14.245 5.488 -27.743 1.00 94.69 83 PHE A N 1
ATOM 681 C CA . PHE A 1 83 ? 15.158 6.584 -27.450 1.00 94.69 83 PHE A CA 1
ATOM 682 C C . PHE A 1 83 ? 16.442 6.066 -26.805 1.00 94.69 83 PHE A C 1
ATOM 684 O O . PHE A 1 83 ? 16.401 5.314 -25.827 1.00 94.69 83 PHE A O 1
ATOM 691 N N . GLU A 1 84 ? 17.582 6.531 -27.311 1.00 92.75 84 GLU A N 1
ATOM 692 C CA . GLU A 1 84 ? 18.892 6.401 -26.658 1.00 92.75 84 GLU A CA 1
ATOM 693 C C . GLU A 1 84 ? 19.092 7.456 -25.566 1.00 92.75 84 GLU A C 1
ATOM 695 O O . GLU A 1 84 ? 19.683 7.177 -24.519 1.00 92.75 84 GLU A O 1
ATOM 700 N N . ASP A 1 85 ? 18.522 8.642 -25.767 1.00 92.19 85 ASP A N 1
ATOM 701 C CA . ASP A 1 85 ? 18.633 9.753 -24.833 1.00 92.19 85 ASP A CA 1
ATOM 702 C C . ASP A 1 85 ? 17.501 9.775 -23.802 1.00 92.19 85 ASP A C 1
ATOM 704 O O . ASP A 1 85 ? 16.360 9.372 -24.043 1.00 92.19 85 ASP A O 1
ATOM 708 N N . ASN A 1 86 ? 17.824 10.318 -22.630 1.00 92.50 86 ASN A N 1
ATOM 709 C CA . ASN A 1 86 ? 16.856 10.653 -21.594 1.00 92.50 86 ASN A CA 1
ATOM 710 C C . ASN A 1 86 ? 16.805 12.168 -21.380 1.00 92.50 86 ASN A C 1
ATOM 712 O O . ASN A 1 86 ? 17.771 12.890 -21.612 1.00 92.50 86 ASN A O 1
ATOM 716 N N . TYR A 1 87 ? 15.659 12.645 -20.910 1.00 93.31 87 TYR A N 1
ATOM 717 C CA . TYR A 1 87 ? 15.438 14.029 -20.525 1.00 93.31 87 TYR A CA 1
ATOM 718 C C . TYR A 1 87 ? 15.141 14.123 -19.030 1.00 93.31 87 TYR A C 1
ATOM 720 O O . TYR A 1 87 ? 14.760 13.148 -18.375 1.00 93.31 87 TYR A O 1
ATOM 728 N N . SER A 1 88 ? 15.339 15.319 -18.479 1.00 93.31 88 SER A N 1
ATOM 729 C CA . SER A 1 88 ? 15.010 15.605 -17.086 1.00 93.31 88 SER A CA 1
ATOM 730 C C . SER A 1 88 ? 13.547 16.014 -16.963 1.00 93.31 88 SER A C 1
ATOM 732 O O . SER A 1 88 ? 13.149 17.062 -17.461 1.00 93.31 88 SER A O 1
ATOM 734 N N . GLN A 1 89 ? 12.763 15.215 -16.250 1.00 91.31 89 GLN A N 1
ATOM 735 C CA . GLN A 1 89 ? 11.400 15.540 -15.844 1.00 91.31 89 GLN A CA 1
ATOM 736 C C . GLN A 1 89 ? 11.408 16.049 -14.398 1.00 91.31 89 GLN A C 1
ATOM 738 O O . GLN A 1 89 ? 11.969 15.395 -13.515 1.00 91.31 89 GLN A O 1
ATOM 743 N N . VAL A 1 90 ? 10.773 17.193 -14.137 1.00 91.19 90 VAL A N 1
ATOM 744 C CA . VAL A 1 90 ? 10.616 17.730 -12.775 1.00 91.19 90 VAL A CA 1
ATOM 745 C C . VAL A 1 90 ? 9.524 16.937 -12.052 1.00 91.19 90 VAL A C 1
ATOM 747 O O . VAL A 1 90 ? 8.400 16.818 -12.539 1.00 91.19 90 VAL A O 1
ATOM 750 N N . VAL A 1 91 ? 9.871 16.346 -10.910 1.00 86.44 91 VAL A N 1
ATOM 751 C CA . VAL A 1 91 ? 8.972 15.542 -10.069 1.00 86.44 91 VAL A CA 1
ATOM 752 C C . VAL A 1 91 ? 9.186 15.961 -8.615 1.00 86.44 91 VAL A C 1
ATOM 754 O O . VAL A 1 91 ? 9.885 15.249 -7.874 1.00 86.44 91 VAL A O 1
ATOM 757 N N . PRO A 1 92 ? 8.630 17.128 -8.231 1.00 85.25 92 PRO A N 1
ATOM 758 C CA . PRO A 1 92 ? 8.855 17.726 -6.927 1.00 85.25 92 PRO A CA 1
ATOM 759 C C . PRO A 1 92 ? 8.360 16.788 -5.827 1.00 85.25 92 PRO A C 1
ATOM 761 O O . PRO A 1 92 ? 7.413 16.021 -5.998 1.00 85.25 92 PRO A O 1
ATOM 764 N N . THR A 1 93 ? 9.018 16.846 -4.679 1.00 82.75 93 THR A N 1
ATOM 765 C CA . THR A 1 93 ? 8.609 16.140 -3.460 1.00 82.75 93 THR A CA 1
ATOM 766 C C . THR A 1 93 ? 8.697 17.101 -2.287 1.00 82.75 93 THR A C 1
ATOM 768 O O . THR A 1 93 ? 9.489 18.037 -2.338 1.00 82.75 93 THR A O 1
ATOM 771 N N . LEU A 1 94 ? 7.972 16.834 -1.196 1.00 78.31 94 LEU A N 1
ATOM 772 C CA . LEU A 1 94 ? 8.037 17.666 0.017 1.00 78.31 94 LEU A CA 1
ATOM 773 C C . LEU A 1 94 ? 9.476 17.870 0.525 1.00 78.31 94 LEU A C 1
ATOM 775 O O . LEU A 1 94 ? 9.822 18.949 0.986 1.00 78.31 94 LEU A O 1
ATOM 779 N N . LYS A 1 95 ? 10.326 16.837 0.420 1.00 79.12 95 LYS A N 1
ATOM 780 C CA . LYS A 1 95 ? 11.737 16.895 0.843 1.00 79.12 95 LYS A CA 1
ATOM 781 C C . LYS A 1 95 ? 12.670 17.519 -0.198 1.00 79.12 95 LYS A C 1
ATOM 783 O O . LYS A 1 95 ? 13.771 17.925 0.149 1.00 79.12 95 LYS A O 1
ATOM 788 N N . ASN A 1 96 ? 12.285 17.502 -1.469 1.00 85.75 96 ASN A N 1
ATOM 789 C CA . ASN A 1 96 ? 13.104 17.992 -2.571 1.00 85.75 96 ASN A CA 1
ATOM 790 C C . ASN A 1 96 ? 12.185 18.564 -3.665 1.00 85.75 96 ASN A C 1
ATOM 792 O O . ASN A 1 96 ? 11.740 17.802 -4.538 1.00 85.75 96 ASN A O 1
ATOM 796 N N . PRO A 1 97 ? 11.861 19.867 -3.583 1.00 91.00 97 PRO A N 1
ATOM 797 C CA . PRO A 1 97 ? 11.025 20.562 -4.561 1.00 91.00 97 PRO A CA 1
ATOM 798 C C . PRO A 1 97 ? 11.644 20.576 -5.963 1.00 91.00 97 PRO A C 1
ATOM 800 O O . PRO A 1 97 ? 10.936 20.422 -6.949 1.00 91.00 97 PRO A O 1
ATOM 803 N N . ASP A 1 98 ? 12.971 20.625 -6.066 1.00 93.19 98 ASP A N 1
ATOM 804 C CA . ASP A 1 98 ? 13.684 20.688 -7.349 1.00 93.19 98 ASP A CA 1
ATOM 805 C C . ASP A 1 98 ? 14.061 19.311 -7.904 1.00 93.19 98 ASP A C 1
ATOM 807 O O . ASP A 1 98 ? 14.900 19.183 -8.803 1.00 93.19 98 ASP A O 1
ATOM 811 N N . ARG A 1 99 ? 13.466 18.241 -7.368 1.00 92.12 99 ARG A N 1
ATOM 812 C CA . ARG A 1 99 ? 13.797 16.874 -7.765 1.00 92.12 99 ARG A CA 1
ATOM 813 C C . ARG A 1 99 ? 13.529 16.669 -9.256 1.00 92.12 99 ARG A C 1
ATOM 815 O O . ARG A 1 99 ? 12.399 16.779 -9.730 1.00 92.12 99 ARG A O 1
ATOM 822 N N . LYS A 1 100 ? 14.575 16.267 -9.979 1.00 93.94 100 LYS A N 1
ATOM 823 C CA . LYS A 1 100 ? 14.530 15.897 -11.398 1.00 93.94 100 LYS A CA 1
ATOM 824 C C . LYS A 1 100 ? 14.797 14.408 -11.569 1.00 93.94 100 LYS A C 1
ATOM 826 O O . LYS A 1 100 ? 15.659 13.839 -10.900 1.00 93.94 100 LYS A O 1
ATOM 831 N N . LEU A 1 101 ? 14.062 13.772 -12.473 1.00 92.19 101 LEU A N 1
ATOM 832 C CA . LEU A 1 101 ? 14.251 12.378 -12.857 1.00 92.19 101 LEU A CA 1
ATOM 833 C C . LEU A 1 101 ? 14.639 12.291 -14.324 1.00 92.19 101 LEU A C 1
ATOM 835 O O . LEU A 1 101 ? 14.021 12.935 -15.164 1.00 92.19 101 LEU A O 1
ATOM 839 N N . LYS A 1 102 ? 15.630 11.452 -14.625 1.00 95.38 102 LYS A N 1
ATOM 840 C CA . LYS A 1 102 ? 15.947 11.066 -15.999 1.00 95.38 102 LYS A CA 1
ATOM 841 C C . LYS A 1 102 ? 14.926 10.041 -16.483 1.00 95.38 102 LYS A C 1
ATOM 843 O O . LYS A 1 102 ? 14.756 9.011 -15.825 1.00 95.38 102 LYS A O 1
ATOM 848 N N . VAL A 1 103 ? 14.270 10.336 -17.600 1.00 95.62 103 VAL A N 1
ATOM 849 C CA . VAL A 1 103 ? 13.277 9.477 -18.261 1.00 95.62 103 VAL A CA 1
ATOM 850 C C . VAL A 1 103 ? 13.384 9.611 -19.790 1.00 95.62 103 VAL A C 1
ATOM 852 O O . VAL A 1 103 ? 13.796 10.667 -20.260 1.00 95.62 103 VAL A O 1
ATOM 855 N N . PRO A 1 104 ? 13.055 8.586 -20.594 1.00 95.88 104 PRO A N 1
ATOM 856 C CA . PRO A 1 104 ? 13.006 8.695 -22.062 1.00 95.88 104 PRO A CA 1
ATOM 857 C C . PRO A 1 104 ? 11.743 9.428 -22.522 1.00 95.88 104 PRO A C 1
ATOM 859 O O . PRO A 1 104 ? 10.733 9.314 -21.822 1.00 95.88 104 PRO A O 1
ATOM 862 N N . LYS A 1 105 ? 11.775 10.129 -23.675 1.00 95.44 105 LYS A N 1
ATOM 863 C CA . LYS A 1 105 ? 10.699 10.986 -24.260 1.00 95.44 105 LYS A CA 1
ATOM 864 C C . LYS A 1 105 ? 9.420 10.224 -24.641 1.00 95.44 105 LYS A C 1
ATOM 866 O O . LYS A 1 105 ? 9.048 10.101 -25.802 1.00 95.44 105 LYS A O 1
ATOM 871 N N . CYS A 1 106 ? 8.747 9.671 -23.635 1.00 95.31 106 CYS A N 1
ATOM 872 C CA . CYS A 1 106 ? 7.572 8.813 -23.791 1.00 95.31 106 CYS A CA 1
ATOM 873 C C . CYS A 1 106 ? 6.350 9.555 -24.353 1.00 95.31 106 CYS A C 1
ATOM 875 O O . CYS A 1 106 ? 5.449 8.919 -24.886 1.00 95.31 106 CYS A O 1
ATOM 877 N N . ASP A 1 107 ? 6.289 10.875 -24.201 1.00 94.44 107 ASP A N 1
ATOM 878 C CA . ASP A 1 107 ? 5.233 11.754 -24.709 1.00 94.44 107 ASP A CA 1
ATOM 879 C C . ASP A 1 107 ? 5.179 11.809 -26.238 1.00 94.44 107 ASP A C 1
ATOM 881 O O . ASP A 1 107 ? 4.086 11.801 -26.795 1.00 94.44 107 ASP A O 1
ATOM 885 N N . ILE A 1 108 ? 6.337 11.763 -26.898 1.00 95.56 108 ILE A N 1
ATOM 886 C CA . ILE A 1 108 ? 6.464 11.798 -28.364 1.00 95.56 108 ILE A CA 1
ATOM 887 C C . ILE A 1 108 ? 6.888 10.448 -28.967 1.00 95.56 108 ILE A C 1
ATOM 889 O O . ILE A 1 108 ? 7.310 10.381 -30.119 1.00 95.56 108 ILE A O 1
ATOM 893 N N . CYS A 1 109 ? 6.833 9.365 -28.187 1.00 95.38 109 CYS A N 1
ATOM 894 C CA . CYS A 1 109 ? 7.259 8.040 -28.636 1.00 95.38 109 CYS A CA 1
ATOM 895 C C . CYS A 1 109 ? 6.230 7.419 -29.600 1.00 95.38 109 CYS A C 1
ATOM 897 O O . CYS A 1 109 ? 5.097 7.191 -29.169 1.00 95.38 109 CYS A O 1
ATOM 899 N N . PRO A 1 110 ? 6.603 7.057 -30.844 1.00 94.44 110 PRO A N 1
ATOM 900 C CA . PRO A 1 110 ? 5.666 6.460 -31.797 1.00 94.44 110 PRO A CA 1
ATOM 901 C C . PRO A 1 110 ? 5.238 5.040 -31.400 1.00 94.44 110 PRO A C 1
ATOM 903 O O . PRO A 1 110 ? 4.087 4.674 -31.602 1.00 94.44 110 PRO A O 1
ATOM 906 N N . ASN A 1 111 ? 6.119 4.254 -30.766 1.00 95.75 111 ASN A N 1
ATOM 907 C CA . ASN A 1 111 ? 5.812 2.879 -30.348 1.00 95.75 111 ASN A CA 1
ATOM 908 C C . ASN A 1 111 ? 5.577 2.765 -28.837 1.00 95.75 111 ASN A C 1
ATOM 910 O O . ASN A 1 111 ? 6.001 1.800 -28.191 1.00 95.75 111 ASN A O 1
ATOM 914 N N . ARG A 1 112 ? 4.923 3.770 -28.245 1.00 95.69 112 ARG A N 1
ATOM 915 C CA . ARG A 1 112 ? 4.624 3.799 -26.807 1.00 95.69 112 ARG A CA 1
ATOM 916 C C . ARG A 1 112 ? 3.815 2.586 -26.346 1.00 95.69 112 ARG A C 1
ATOM 918 O O . ARG A 1 112 ? 4.095 2.057 -25.272 1.00 95.69 112 ARG A O 1
ATOM 925 N N . GLU A 1 113 ? 2.871 2.126 -27.161 1.00 96.50 113 GLU A N 1
ATOM 926 C CA . GLU A 1 113 ? 1.989 0.998 -26.832 1.00 96.50 113 GLU A CA 1
ATOM 927 C C . GLU A 1 113 ? 2.759 -0.312 -26.609 1.00 96.50 113 GLU A C 1
ATOM 929 O O . GLU A 1 113 ? 2.433 -1.075 -25.700 1.00 96.50 113 GLU A O 1
ATOM 934 N N . LEU A 1 114 ? 3.868 -0.527 -27.333 1.00 97.12 114 LEU A N 1
ATOM 935 C CA . LEU A 1 114 ? 4.746 -1.680 -27.096 1.00 97.12 114 LEU A CA 1
ATOM 936 C C . LEU A 1 114 ? 5.332 -1.660 -25.681 1.00 97.12 114 LEU A C 1
ATOM 938 O O . LEU A 1 114 ? 5.464 -2.704 -25.051 1.00 97.12 114 LEU A O 1
ATOM 942 N N . CYS A 1 115 ? 5.669 -0.477 -25.161 1.00 97.31 115 CYS A N 1
ATOM 943 C CA . CYS A 1 115 ? 6.147 -0.334 -23.790 1.00 97.31 115 CYS A CA 1
ATOM 944 C C . CYS A 1 115 ? 5.009 -0.487 -22.774 1.00 97.31 115 CYS A C 1
ATOM 946 O O . CYS A 1 115 ? 5.210 -1.153 -21.764 1.00 97.31 115 CYS A O 1
ATOM 948 N N . LEU A 1 116 ? 3.833 0.100 -23.036 1.00 97.44 116 LEU A N 1
ATOM 949 C CA . LEU A 1 116 ? 2.668 0.009 -22.146 1.00 97.44 116 LEU A CA 1
ATOM 950 C C . LEU A 1 116 ? 2.204 -1.436 -21.948 1.00 97.44 116 LEU A C 1
ATOM 952 O O . LEU A 1 116 ? 1.874 -1.802 -20.828 1.00 97.44 116 LEU A O 1
ATOM 956 N N . SER A 1 117 ? 2.270 -2.274 -22.985 1.00 96.75 117 SER A N 1
ATOM 957 C CA . SER A 1 117 ? 1.924 -3.702 -22.887 1.00 96.75 117 SER A CA 1
ATOM 958 C C . SER A 1 117 ? 2.834 -4.524 -21.959 1.00 96.75 117 SER A C 1
ATOM 960 O O . SER A 1 117 ? 2.476 -5.633 -21.577 1.00 96.75 117 SER A O 1
ATOM 962 N N . LYS A 1 118 ? 4.004 -3.989 -21.587 1.00 97.69 118 LYS A N 1
ATOM 963 C CA . LYS A 1 118 ? 5.035 -4.666 -20.782 1.00 97.69 118 LYS A CA 1
ATOM 964 C C . LYS A 1 118 ? 5.134 -4.138 -19.351 1.00 97.69 118 LYS A C 1
ATOM 966 O O . LYS A 1 118 ? 5.973 -4.587 -18.564 1.00 97.69 118 LYS A O 1
ATOM 971 N N . VAL A 1 119 ? 4.283 -3.179 -18.995 1.00 97.75 119 VAL A N 1
ATOM 972 C CA . VAL A 1 119 ? 4.242 -2.583 -17.663 1.00 97.75 119 VAL A CA 1
ATOM 973 C C . VAL A 1 119 ? 2.813 -2.452 -17.158 1.00 97.75 119 VAL A C 1
ATOM 975 O O . VAL A 1 119 ? 1.858 -2.440 -17.922 1.00 97.75 119 VAL A O 1
ATOM 978 N N . VAL A 1 120 ? 2.664 -2.310 -15.847 1.00 97.81 120 VAL A N 1
ATOM 979 C CA . VAL A 1 120 ? 1.363 -2.150 -15.198 1.00 97.81 120 VAL A CA 1
ATOM 980 C C . VAL A 1 120 ? 1.450 -1.121 -14.082 1.00 97.81 120 VAL A C 1
ATOM 982 O O . VAL A 1 120 ? 2.467 -1.016 -13.396 1.00 97.81 120 VAL A O 1
ATOM 985 N N . LEU A 1 121 ? 0.393 -0.339 -13.879 1.00 97.62 121 LEU A N 1
ATOM 986 C CA . LEU A 1 121 ? 0.304 0.613 -12.780 1.00 97.62 121 LEU A CA 1
ATOM 987 C C . LEU A 1 121 ? -0.385 -0.041 -11.584 1.00 97.62 121 LEU A C 1
ATOM 989 O O . LEU A 1 121 ? -1.542 -0.445 -11.653 1.00 97.62 121 LEU A O 1
ATOM 993 N N . ILE A 1 122 ? 0.321 -0.142 -10.467 1.00 95.94 122 ILE A N 1
ATOM 994 C CA . ILE A 1 122 ? -0.179 -0.795 -9.254 1.00 95.94 122 ILE A CA 1
ATOM 995 C C . ILE A 1 122 ? 0.091 0.081 -8.037 1.00 95.94 122 ILE A C 1
ATOM 997 O O . ILE A 1 122 ? 0.897 1.013 -8.087 1.00 95.94 122 ILE A O 1
ATOM 1001 N N . HIS A 1 123 ? -0.563 -0.204 -6.911 1.00 93.19 123 HIS A N 1
ATOM 1002 C CA . HIS A 1 123 ? -0.223 0.489 -5.670 1.00 93.19 123 HIS A CA 1
ATOM 1003 C C . HIS A 1 123 ? 1.218 0.189 -5.252 1.00 93.19 123 HIS A C 1
ATOM 1005 O O . HIS A 1 123 ? 1.676 -0.951 -5.359 1.00 93.19 123 HIS A O 1
ATOM 1011 N N . SER A 1 124 ? 1.896 1.170 -4.653 1.00 87.56 124 SER A N 1
ATOM 1012 C CA . SER A 1 124 ? 3.234 0.999 -4.060 1.00 87.56 124 SER A CA 1
ATOM 1013 C C . SER A 1 124 ? 3.300 -0.194 -3.094 1.00 87.56 124 SER A C 1
ATOM 1015 O O . SER A 1 124 ? 4.313 -0.889 -3.015 1.00 87.56 124 SER A O 1
ATOM 1017 N N . ARG A 1 125 ? 2.201 -0.461 -2.376 1.00 80.56 125 ARG A N 1
ATOM 1018 C CA . ARG A 1 125 ? 2.068 -1.612 -1.473 1.00 80.56 125 ARG A CA 1
ATOM 1019 C C . ARG A 1 125 ? 1.938 -2.936 -2.228 1.00 80.56 125 ARG A C 1
ATOM 1021 O O . ARG A 1 125 ? 2.635 -3.883 -1.877 1.00 80.56 125 ARG A O 1
ATOM 1028 N N . CYS A 1 126 ? 1.085 -3.004 -3.251 1.00 86.25 126 CYS A N 1
ATOM 1029 C CA . CYS A 1 126 ? 0.943 -4.197 -4.092 1.00 86.25 126 CYS A CA 1
ATOM 1030 C C . CYS A 1 126 ? 2.281 -4.561 -4.742 1.00 86.25 126 CYS A C 1
ATOM 1032 O O . CYS A 1 126 ? 2.680 -5.718 -4.701 1.00 86.25 126 CYS A O 1
ATOM 1034 N N . HIS A 1 127 ? 3.015 -3.557 -5.223 1.00 92.06 127 HIS A N 1
ATOM 1035 C CA . HIS A 1 127 ? 4.363 -3.707 -5.767 1.00 92.06 127 HIS A CA 1
ATOM 1036 C C . H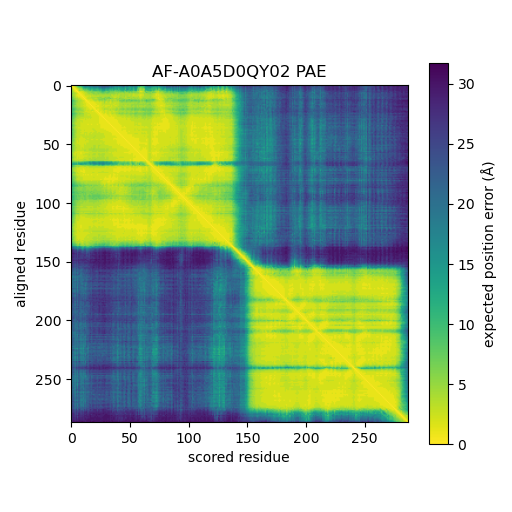IS A 1 127 ? 5.354 -4.309 -4.762 1.00 92.06 127 HIS A C 1
ATOM 1038 O O . HIS A 1 127 ? 6.117 -5.213 -5.092 1.00 92.06 127 HIS A O 1
ATOM 1044 N N . PHE A 1 128 ? 5.336 -3.832 -3.514 1.00 84.19 128 PHE A N 1
ATOM 1045 C CA . PHE A 1 128 ? 6.180 -4.380 -2.452 1.00 84.19 128 PHE A CA 1
ATOM 1046 C C . PHE A 1 128 ? 5.849 -5.846 -2.141 1.00 84.19 128 PHE A C 1
ATOM 1048 O O . PHE A 1 128 ? 6.758 -6.664 -2.018 1.00 84.19 128 PHE A O 1
ATOM 1055 N N . ILE A 1 129 ? 4.559 -6.178 -2.021 1.00 80.62 129 ILE A N 1
ATOM 1056 C CA . ILE A 1 129 ? 4.108 -7.552 -1.758 1.00 80.62 129 ILE A CA 1
ATOM 1057 C C . ILE A 1 129 ? 4.539 -8.471 -2.899 1.00 80.62 129 ILE A C 1
ATOM 1059 O O . ILE A 1 129 ? 5.103 -9.531 -2.641 1.00 80.62 129 ILE A O 1
ATOM 1063 N N . LEU A 1 130 ? 4.346 -8.029 -4.140 1.00 84.88 130 LEU A N 1
ATOM 1064 C CA . LEU A 1 130 ? 4.719 -8.765 -5.338 1.00 84.88 130 LEU A CA 1
ATOM 1065 C C . LEU A 1 130 ? 6.221 -9.101 -5.327 1.00 84.88 130 LEU A C 1
ATOM 1067 O O . LEU A 1 130 ? 6.580 -10.275 -5.319 1.00 84.88 130 LEU A O 1
ATOM 1071 N N . HIS A 1 131 ? 7.105 -8.112 -5.157 1.00 83.88 131 HIS A N 1
ATOM 1072 C CA . HIS A 1 131 ? 8.554 -8.359 -5.075 1.00 83.88 131 HIS A CA 1
ATOM 1073 C C . HIS A 1 131 ? 9.000 -9.196 -3.869 1.00 83.88 131 HIS A C 1
ATOM 1075 O O . HIS A 1 131 ? 10.048 -9.849 -3.910 1.00 83.88 131 HIS A O 1
ATOM 1081 N N . LYS A 1 132 ? 8.232 -9.180 -2.777 1.00 78.75 132 LYS A N 1
ATOM 1082 C CA . LYS A 1 132 ? 8.472 -10.065 -1.636 1.00 78.75 132 LYS A CA 1
ATOM 1083 C C . LYS A 1 132 ? 8.119 -11.511 -1.981 1.00 78.75 132 LYS A C 1
ATOM 1085 O O . LYS A 1 132 ? 8.885 -12.407 -1.643 1.00 78.75 132 LYS A O 1
ATOM 1090 N N . MET A 1 133 ? 6.995 -11.742 -2.658 1.00 77.56 133 MET A N 1
ATOM 1091 C CA . MET A 1 133 ? 6.583 -13.082 -3.084 1.00 77.56 133 MET A CA 1
ATOM 1092 C C . MET A 1 133 ? 7.483 -13.651 -4.193 1.00 77.56 133 MET A C 1
ATOM 1094 O O . MET A 1 133 ? 7.693 -14.858 -4.230 1.00 77.56 133 MET A O 1
ATOM 1098 N N . GLU A 1 134 ? 8.069 -12.797 -5.037 1.00 78.44 134 GLU A N 1
ATOM 1099 C CA . GLU A 1 134 ? 9.117 -13.170 -6.004 1.00 78.44 134 GLU A CA 1
ATOM 1100 C C . GLU A 1 134 ? 10.449 -13.576 -5.346 1.00 78.44 134 GLU A C 1
ATOM 1102 O O . GLU A 1 134 ? 11.339 -14.091 -6.017 1.00 78.44 134 GLU A O 1
ATOM 1107 N N . GLY A 1 135 ? 10.653 -13.276 -4.058 1.00 78.88 135 GLY A N 1
ATOM 1108 C CA . GLY A 1 135 ? 11.935 -13.495 -3.381 1.00 78.88 135 GLY A CA 1
ATOM 1109 C C . GLY A 1 135 ? 13.037 -12.491 -3.755 1.00 78.88 135 GLY A C 1
ATOM 1110 O O . GLY A 1 135 ? 14.174 -12.637 -3.301 1.00 78.88 135 GLY A O 1
ATOM 1111 N N . ARG A 1 136 ? 12.724 -11.440 -4.531 1.00 70.44 136 ARG A N 1
ATOM 1112 C CA . ARG A 1 136 ? 13.666 -10.345 -4.844 1.00 70.44 136 ARG A CA 1
ATOM 1113 C C . ARG A 1 136 ? 13.972 -9.474 -3.633 1.00 70.44 136 ARG A C 1
ATOM 1115 O O . ARG A 1 136 ? 15.061 -8.915 -3.518 1.00 70.44 136 ARG A O 1
ATOM 1122 N N . ILE A 1 137 ? 13.019 -9.380 -2.711 1.00 66.94 137 ILE A N 1
ATOM 1123 C CA . ILE A 1 137 ? 13.245 -8.832 -1.376 1.00 66.94 137 ILE A CA 1
ATOM 1124 C C . ILE A 1 137 ? 13.566 -10.014 -0.462 1.00 66.94 137 ILE A C 1
ATOM 1126 O O . ILE A 1 137 ? 12.665 -10.646 0.090 1.00 66.94 137 ILE A O 1
ATOM 1130 N N . LYS A 1 138 ? 14.857 -10.328 -0.318 1.00 54.72 138 LYS A N 1
ATOM 1131 C CA . LYS A 1 138 ? 15.317 -11.293 0.685 1.00 54.72 138 LYS A CA 1
ATOM 1132 C C . LYS A 1 138 ? 15.026 -10.735 2.079 1.00 54.72 138 LYS A C 1
ATOM 1134 O O . LYS A 1 138 ? 15.179 -9.534 2.320 1.00 54.72 138 LYS A O 1
ATOM 1139 N N . ASN A 1 139 ? 14.609 -11.602 3.002 1.00 46.09 139 ASN A N 1
ATOM 1140 C CA . ASN A 1 139 ? 14.614 -11.292 4.431 1.00 46.09 139 ASN A CA 1
ATOM 1141 C C . ASN A 1 139 ? 16.077 -11.214 4.893 1.00 46.09 139 ASN A C 1
ATOM 1143 O O . ASN A 1 139 ? 16.575 -12.123 5.546 1.00 46.09 139 ASN A O 1
ATOM 1147 N N . ASP A 1 140 ? 16.789 -10.160 4.505 1.00 43.38 140 ASP A N 1
ATOM 1148 C CA . ASP A 1 140 ? 18.139 -9.926 4.994 1.00 43.38 140 ASP A CA 1
ATOM 1149 C C . ASP A 1 140 ? 18.025 -9.460 6.449 1.00 43.38 140 ASP A C 1
ATOM 1151 O O . ASP A 1 140 ? 17.725 -8.296 6.745 1.00 43.38 140 ASP A O 1
ATOM 1155 N N . GLU A 1 141 ? 18.270 -10.383 7.378 1.00 41.94 141 GLU A N 1
ATOM 1156 C CA . GLU A 1 141 ? 18.767 -10.027 8.698 1.00 41.94 141 GLU A CA 1
ATOM 1157 C C . GLU A 1 141 ? 20.002 -9.136 8.492 1.00 41.94 141 GLU A C 1
ATOM 1159 O O . GLU A 1 141 ? 21.006 -9.555 7.924 1.00 41.94 141 GLU A O 1
ATOM 1164 N N . LYS A 1 142 ? 19.930 -7.882 8.948 1.00 43.50 142 LYS A N 1
ATOM 1165 C CA . LYS A 1 142 ? 21.057 -6.934 8.997 1.00 43.50 142 LYS A CA 1
ATOM 1166 C C . LYS A 1 142 ? 21.599 -6.445 7.640 1.00 43.50 142 LYS A C 1
ATOM 1168 O O . LYS A 1 142 ? 22.770 -6.643 7.334 1.00 43.50 142 LYS A O 1
ATOM 1173 N N . LYS A 1 143 ? 20.858 -5.598 6.917 1.00 36.66 143 LYS A N 1
ATOM 1174 C CA . LYS A 1 143 ? 21.504 -4.540 6.106 1.00 36.66 143 LYS A CA 1
ATOM 1175 C C . LYS A 1 143 ? 20.854 -3.177 6.316 1.00 36.66 143 LYS A C 1
ATOM 1177 O O . LYS A 1 143 ? 19.642 -3.017 6.227 1.00 36.66 143 LYS A O 1
ATOM 1182 N N . ARG A 1 144 ? 21.718 -2.210 6.650 1.00 43.38 144 ARG A N 1
ATOM 1183 C CA . ARG A 1 144 ? 21.445 -0.791 6.918 1.00 43.38 144 ARG A CA 1
ATOM 1184 C C . ARG A 1 144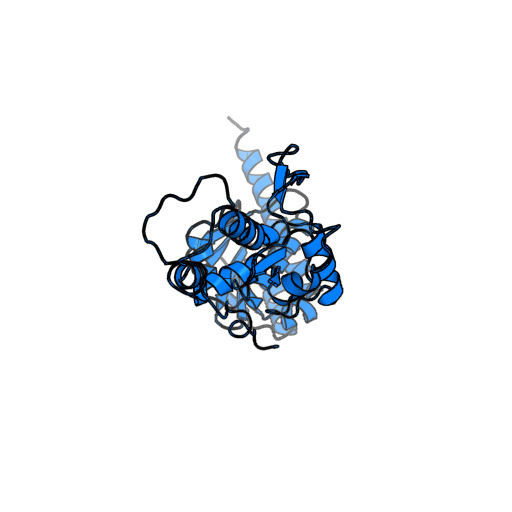 ? 20.523 -0.205 5.846 1.00 43.38 144 ARG A C 1
ATOM 1186 O O . ARG A 1 144 ? 20.951 0.022 4.719 1.00 43.38 144 ARG A O 1
ATOM 1193 N N . ILE A 1 145 ? 19.277 0.063 6.229 1.00 36.88 145 ILE A N 1
ATOM 1194 C CA . ILE A 1 145 ? 18.345 0.859 5.436 1.00 36.88 145 ILE A CA 1
ATOM 1195 C C . ILE A 1 145 ? 18.570 2.329 5.783 1.00 36.88 145 ILE A C 1
ATOM 1197 O O . ILE A 1 145 ? 18.575 2.735 6.945 1.00 36.88 145 ILE A O 1
ATOM 1201 N N . ASP A 1 146 ? 18.791 3.082 4.718 1.00 34.25 146 ASP A N 1
ATOM 1202 C CA . ASP A 1 146 ? 18.928 4.524 4.632 1.00 34.25 146 ASP A CA 1
ATOM 1203 C C . ASP A 1 146 ? 17.830 5.260 5.430 1.00 34.25 146 ASP A C 1
ATOM 1205 O O . ASP A 1 146 ? 16.632 5.017 5.251 1.00 34.25 146 ASP A O 1
ATOM 1209 N N . LYS A 1 147 ? 18.244 6.158 6.334 1.00 35.69 147 LYS A N 1
ATOM 1210 C CA . LYS A 1 147 ? 17.452 6.733 7.445 1.00 35.69 147 LYS A CA 1
ATOM 1211 C C . LYS A 1 147 ? 16.301 7.666 7.027 1.00 35.69 147 LYS A C 1
ATOM 1213 O O . LYS A 1 147 ? 15.752 8.371 7.867 1.00 35.69 147 LYS A O 1
ATOM 1218 N N . ASN A 1 148 ? 15.909 7.699 5.753 1.00 35.78 148 ASN A N 1
ATOM 1219 C CA . ASN A 1 148 ? 14.980 8.706 5.230 1.00 35.78 148 ASN A CA 1
ATOM 1220 C C . ASN A 1 148 ? 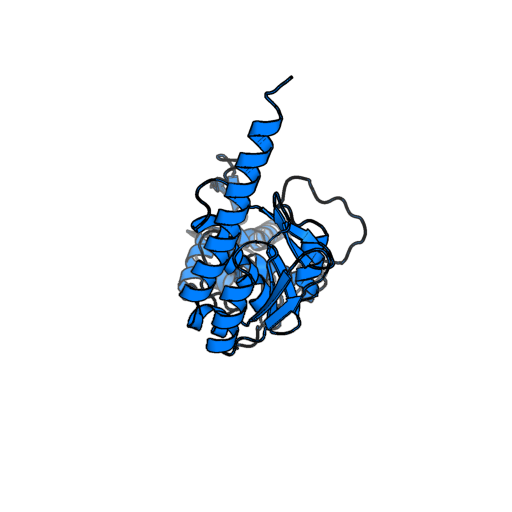13.727 8.182 4.514 1.00 35.78 148 ASN A C 1
ATOM 1222 O O . ASN A 1 148 ? 12.891 9.001 4.107 1.00 35.78 148 ASN A O 1
ATOM 1226 N N . ARG A 1 149 ? 13.539 6.860 4.405 1.00 34.09 149 ARG A N 1
ATOM 1227 C CA . ARG A 1 149 ? 12.295 6.253 3.905 1.00 34.09 149 ARG A CA 1
ATOM 1228 C C . ARG A 1 149 ? 11.474 5.688 5.061 1.00 34.09 149 ARG A C 1
ATOM 1230 O O . ARG A 1 149 ? 11.825 4.652 5.599 1.00 34.09 149 ARG A O 1
ATOM 1237 N N . LEU A 1 150 ? 10.395 6.407 5.383 1.00 37.59 150 LEU A N 1
ATOM 1238 C CA . LEU A 1 150 ? 9.150 5.943 6.009 1.00 37.59 150 LEU A CA 1
ATOM 1239 C C . LEU A 1 150 ? 9.320 4.931 7.153 1.00 37.59 150 LEU A C 1
ATOM 1241 O O . LEU A 1 150 ? 9.556 3.748 6.933 1.00 37.59 150 LEU A O 1
ATOM 1245 N N . PHE A 1 151 ? 9.130 5.430 8.375 1.00 34.75 151 PHE A N 1
ATOM 1246 C CA . PHE A 1 151 ? 9.054 4.681 9.628 1.00 34.75 151 PHE A CA 1
ATOM 1247 C C . PHE A 1 151 ? 8.086 3.488 9.548 1.00 34.75 151 PHE A C 1
ATOM 1249 O O . PHE A 1 151 ? 6.932 3.562 9.956 1.00 34.75 151 PHE A O 1
ATOM 1256 N N . VAL A 1 152 ? 8.590 2.355 9.077 1.00 38.84 152 VAL A N 1
ATOM 1257 C CA . VAL A 1 152 ? 8.048 1.028 9.345 1.00 38.84 152 VAL A CA 1
ATOM 1258 C C . VAL A 1 152 ? 8.959 0.462 10.430 1.00 38.84 152 VAL A C 1
ATOM 1260 O O . VAL A 1 152 ? 9.962 -0.188 10.135 1.00 38.84 152 VAL A O 1
ATOM 1263 N N . ASN A 1 153 ? 8.674 0.786 11.697 1.00 45.25 153 ASN A N 1
ATOM 1264 C CA . ASN A 1 153 ? 9.370 0.173 12.835 1.00 45.25 153 ASN A CA 1
ATOM 1265 C C . ASN A 1 153 ? 9.299 -1.362 12.686 1.00 45.25 153 ASN A C 1
ATOM 1267 O O . ASN A 1 153 ? 8.284 -1.868 12.204 1.00 45.25 153 ASN A O 1
ATOM 1271 N N . GLU A 1 154 ? 10.309 -2.124 13.118 1.00 50.91 154 GLU A N 1
ATOM 1272 C CA . GLU A 1 154 ? 10.297 -3.606 13.089 1.00 50.91 154 GLU A CA 1
ATOM 1273 C C . GLU A 1 154 ? 8.952 -4.257 13.491 1.00 50.91 154 GLU A C 1
ATOM 1275 O O . GLU A 1 154 ? 8.528 -5.204 12.824 1.00 50.91 154 GLU A O 1
ATOM 1280 N N . PRO A 1 155 ? 8.195 -3.731 14.476 1.00 53.41 155 PRO A N 1
ATOM 1281 C CA . PRO A 1 155 ? 6.891 -4.282 14.830 1.00 53.41 155 PRO A CA 1
ATOM 1282 C C . PRO A 1 155 ? 5.793 -4.082 13.771 1.00 53.41 155 PRO A C 1
ATOM 1284 O O . PRO A 1 155 ? 4.857 -4.868 13.712 1.00 53.41 155 PRO A O 1
ATOM 1287 N N . SER A 1 156 ? 5.882 -3.070 12.908 1.00 55.94 156 SER A N 1
ATOM 1288 C CA . SER A 1 156 ? 4.941 -2.910 11.786 1.00 55.94 156 SER A CA 1
ATOM 1289 C C . SER A 1 156 ? 5.204 -3.923 10.664 1.00 55.94 156 SER A C 1
ATOM 1291 O O . SER A 1 156 ? 4.254 -4.437 10.079 1.00 55.94 156 SER A O 1
ATOM 1293 N N . LYS A 1 157 ? 6.467 -4.332 10.444 1.00 64.31 157 LYS A N 1
ATOM 1294 C CA . LYS A 1 157 ? 6.787 -5.476 9.566 1.00 64.31 157 LYS A CA 1
ATOM 1295 C C . LYS A 1 157 ? 6.230 -6.790 10.108 1.00 64.31 157 LYS A C 1
ATOM 1297 O O . LYS A 1 157 ? 5.791 -7.623 9.323 1.00 64.31 157 LYS A O 1
ATOM 1302 N N . TYR A 1 158 ? 6.236 -6.970 11.430 1.00 74.75 158 TYR A N 1
ATOM 1303 C CA . TYR A 1 158 ? 5.648 -8.146 12.071 1.00 74.75 158 TYR A CA 1
ATOM 1304 C C . TYR A 1 158 ? 4.153 -8.274 11.747 1.00 74.75 158 TYR A C 1
ATOM 1306 O O . TYR A 1 158 ? 3.727 -9.318 11.258 1.00 74.75 158 TYR A O 1
ATOM 1314 N N . TRP A 1 159 ? 3.367 -7.209 11.931 1.00 77.31 159 TRP A N 1
ATOM 1315 C CA . TRP A 1 159 ? 1.924 -7.263 11.666 1.00 77.31 159 TRP A CA 1
ATOM 1316 C C . TRP A 1 159 ? 1.584 -7.449 10.192 1.00 77.31 159 TRP A C 1
ATOM 1318 O O . TRP A 1 159 ? 0.672 -8.206 9.885 1.00 77.31 159 TRP A O 1
ATOM 1328 N N . LEU A 1 160 ? 2.376 -6.883 9.278 1.00 72.50 160 LEU A N 1
ATOM 1329 C CA . LEU A 1 160 ? 2.230 -7.144 7.841 1.00 72.50 160 LEU A CA 1
ATOM 1330 C C . LEU A 1 160 ? 2.350 -8.634 7.467 1.00 72.50 160 LEU A C 1
ATOM 1332 O O . LEU A 1 160 ? 1.889 -9.017 6.396 1.00 72.50 160 LEU A O 1
ATOM 1336 N N . ASN A 1 161 ? 2.966 -9.459 8.319 1.00 74.81 161 ASN A N 1
ATOM 1337 C CA . ASN A 1 161 ? 3.106 -10.902 8.108 1.00 74.81 161 ASN A CA 1
ATOM 1338 C C . ASN A 1 161 ? 2.137 -11.741 8.953 1.00 74.81 161 ASN A C 1
ATOM 1340 O O . ASN A 1 161 ? 1.996 -12.931 8.691 1.00 74.81 161 ASN A O 1
ATOM 1344 N N . LYS A 1 162 ? 1.550 -11.161 10.006 1.00 79.81 162 LYS A N 1
ATOM 1345 C CA . LYS A 1 162 ? 0.790 -11.883 11.038 1.00 79.81 162 LYS A CA 1
ATOM 1346 C C . LYS A 1 162 ? -0.723 -11.797 10.831 1.00 79.81 162 LYS A C 1
ATOM 1348 O O . LYS A 1 162 ? -1.438 -12.612 11.393 1.00 79.81 162 LYS A O 1
ATOM 1353 N N . THR A 1 163 ? -1.205 -10.807 10.082 1.00 82.38 163 THR A N 1
ATOM 1354 C CA . THR A 1 163 ? -2.641 -10.550 9.911 1.00 82.38 163 THR A CA 1
ATOM 1355 C C . THR A 1 163 ? -3.030 -10.306 8.457 1.00 82.38 163 THR A C 1
ATOM 1357 O O . THR A 1 163 ? -2.187 -9.972 7.622 1.00 82.38 163 THR A O 1
ATOM 1360 N N . THR A 1 164 ? -4.327 -10.432 8.181 1.00 79.50 164 THR A N 1
ATOM 1361 C CA . THR A 1 164 ? -4.982 -10.031 6.934 1.00 79.50 164 THR A CA 1
ATOM 1362 C C . THR A 1 164 ? -4.857 -8.528 6.671 1.00 79.50 164 THR A C 1
ATOM 1364 O O . THR A 1 164 ? -4.600 -7.719 7.574 1.00 79.50 164 THR A O 1
ATOM 1367 N N . PHE A 1 165 ? -5.014 -8.144 5.404 1.00 72.81 165 PHE A N 1
ATOM 1368 C CA . PHE A 1 165 ? -4.955 -6.744 4.994 1.00 72.81 165 PHE A CA 1
ATOM 1369 C C . PHE A 1 165 ? -6.176 -5.974 5.487 1.00 72.81 165 PHE A C 1
ATOM 1371 O O . PHE A 1 165 ? -6.032 -4.849 5.951 1.00 72.81 165 PHE A O 1
ATOM 1378 N N . GLU A 1 166 ? -7.334 -6.616 5.438 1.00 78.88 166 GLU A N 1
ATOM 1379 C CA . GLU A 1 166 ? -8.629 -6.124 5.884 1.00 78.88 166 GLU A CA 1
ATOM 1380 C C . GLU A 1 166 ? -8.557 -5.649 7.339 1.00 78.88 166 GLU A C 1
ATOM 1382 O O . GLU A 1 166 ? -8.987 -4.541 7.649 1.00 78.88 166 GLU A O 1
ATOM 1387 N N . ASN A 1 167 ? -7.899 -6.417 8.212 1.00 86.38 167 ASN A N 1
ATOM 1388 C CA . ASN A 1 167 ? -7.667 -6.018 9.598 1.00 86.38 167 ASN A CA 1
ATOM 1389 C C . ASN A 1 167 ? -6.763 -4.788 9.732 1.00 86.38 167 ASN A C 1
ATOM 1391 O O . ASN A 1 167 ? -6.996 -3.946 10.595 1.00 86.38 167 ASN A O 1
ATOM 1395 N N . LEU A 1 168 ? -5.723 -4.663 8.903 1.00 85.12 168 LEU A N 1
ATOM 1396 C CA . LEU A 1 168 ? -4.853 -3.482 8.931 1.00 85.12 168 LEU A CA 1
ATOM 1397 C C . LEU A 1 168 ? -5.564 -2.241 8.385 1.00 85.12 168 LEU A C 1
ATOM 1399 O O . LEU A 1 168 ? -5.402 -1.166 8.949 1.00 85.12 168 LEU A O 1
ATOM 1403 N N . GLU A 1 169 ? -6.380 -2.386 7.339 1.00 82.44 169 GLU A N 1
ATOM 1404 C CA . GLU A 1 169 ? -7.235 -1.296 6.857 1.00 82.44 169 GLU A CA 1
ATOM 1405 C C . GLU A 1 169 ? -8.257 -0.879 7.907 1.00 82.44 169 GLU A C 1
ATOM 1407 O O . GLU A 1 169 ? -8.512 0.310 8.066 1.00 82.44 169 GLU A O 1
ATOM 1412 N N . LEU A 1 170 ? -8.813 -1.838 8.646 1.00 90.75 170 LEU A N 1
ATOM 1413 C CA . LEU A 1 170 ? -9.731 -1.549 9.736 1.00 90.75 170 LEU A CA 1
ATOM 1414 C C . LEU A 1 170 ? -9.027 -0.797 10.876 1.00 90.75 170 LEU A C 1
ATOM 1416 O O . LEU A 1 170 ? -9.565 0.187 11.380 1.00 90.75 170 LEU A O 1
ATOM 1420 N N . VAL A 1 171 ? -7.796 -1.185 11.231 1.00 92.94 171 VAL A N 1
ATOM 1421 C CA . VAL A 1 171 ? -6.958 -0.427 12.180 1.00 92.94 171 VAL A CA 1
ATOM 1422 C C . VAL A 1 171 ? -6.732 1.004 11.693 1.00 92.94 171 VAL A C 1
ATOM 1424 O O . VAL A 1 171 ? -6.916 1.939 12.471 1.00 92.94 171 VAL A O 1
ATOM 1427 N N . ASP A 1 172 ? -6.362 1.190 10.424 1.00 85.38 172 ASP A N 1
ATOM 1428 C CA . ASP A 1 172 ? -6.129 2.517 9.847 1.00 85.38 172 ASP A CA 1
ATOM 1429 C C . ASP A 1 172 ? -7.421 3.354 9.814 1.00 85.38 172 ASP A C 1
ATOM 1431 O O . ASP A 1 172 ? -7.399 4.537 10.156 1.00 85.38 172 ASP A O 1
ATOM 1435 N N . ALA A 1 173 ? -8.561 2.749 9.468 1.00 88.62 173 ALA A N 1
ATOM 1436 C CA . ALA A 1 173 ? -9.865 3.408 9.457 1.00 88.62 173 ALA A CA 1
ATOM 1437 C C . ALA A 1 173 ? -10.264 3.894 10.858 1.00 88.62 173 ALA A C 1
ATOM 1439 O O . ALA A 1 173 ? -10.613 5.063 11.031 1.00 88.62 173 ALA A O 1
ATOM 1440 N N . ILE A 1 174 ? -10.138 3.032 11.871 1.00 95.06 174 ILE A N 1
ATOM 1441 C CA . ILE A 1 174 ? -10.436 3.390 13.262 1.00 95.06 174 ILE A CA 1
ATOM 1442 C C . ILE A 1 174 ? -9.450 4.441 13.779 1.00 95.06 174 ILE A C 1
ATOM 1444 O O . ILE A 1 174 ? -9.843 5.365 14.485 1.00 95.06 174 ILE A O 1
ATOM 1448 N N . PHE A 1 175 ? -8.170 4.348 13.421 1.00 93.62 175 PHE A N 1
ATOM 1449 C CA . PHE A 1 175 ? -7.179 5.341 13.823 1.00 93.62 175 PHE A CA 1
ATOM 1450 C C . PHE A 1 175 ? -7.434 6.722 13.207 1.00 93.62 175 PHE A C 1
ATOM 1452 O O . PHE A 1 175 ? -7.326 7.737 13.899 1.00 93.62 175 PHE A O 1
ATOM 1459 N N . ASN A 1 176 ? -7.812 6.776 11.931 1.00 88.31 176 ASN A N 1
ATOM 1460 C CA . ASN A 1 176 ? -8.220 8.024 11.290 1.00 88.31 176 ASN A CA 1
ATOM 1461 C C . ASN A 1 176 ? -9.462 8.606 11.963 1.00 88.31 176 ASN A C 1
ATOM 1463 O O . ASN A 1 176 ? -9.533 9.817 12.172 1.00 88.31 176 ASN A O 1
ATOM 1467 N N . LEU A 1 177 ? -10.403 7.748 12.362 1.00 91.12 177 LEU A N 1
ATOM 1468 C CA . LEU A 1 177 ? -11.566 8.180 13.117 1.00 91.12 177 LEU A CA 1
ATOM 1469 C C . LEU A 1 177 ? -11.169 8.773 14.477 1.00 91.12 177 LEU A C 1
ATOM 1471 O O . LEU A 1 177 ? -11.581 9.887 14.776 1.00 91.12 177 LEU A O 1
ATOM 1475 N N . ILE A 1 178 ? -10.295 8.104 15.241 1.00 93.38 178 ILE A N 1
ATOM 1476 C CA . ILE A 1 178 ? -9.740 8.607 16.515 1.00 93.38 178 ILE A CA 1
ATOM 1477 C C . ILE A 1 178 ? -9.160 10.021 16.354 1.00 93.38 178 ILE A C 1
ATOM 1479 O O . ILE A 1 178 ? -9.443 10.905 17.158 1.00 93.38 178 ILE A O 1
ATOM 1483 N N . ASN A 1 179 ? -8.372 10.261 15.304 1.00 91.25 179 ASN A N 1
ATOM 1484 C CA . ASN A 1 179 ? -7.781 11.579 15.054 1.00 91.25 179 ASN A CA 1
ATOM 1485 C C . ASN A 1 179 ? -8.771 12.610 14.498 1.00 91.25 179 ASN A C 1
ATOM 1487 O O . ASN A 1 179 ? -8.518 13.802 14.618 1.00 91.25 179 ASN A O 1
ATOM 1491 N N . THR A 1 180 ? -9.877 12.170 13.896 1.00 88.94 180 THR A N 1
ATOM 1492 C CA . THR A 1 180 ? -10.948 13.063 13.430 1.00 88.94 180 THR A CA 1
ATOM 1493 C C . THR A 1 180 ? -11.772 13.575 14.605 1.00 88.94 180 THR A C 1
ATOM 1495 O O . THR A 1 180 ? -12.182 14.731 14.616 1.00 88.94 180 THR A O 1
ATOM 1498 N N . VAL A 1 181 ? -12.011 12.719 15.598 1.00 88.06 181 VAL A N 1
ATOM 1499 C CA . VAL A 1 181 ? -12.831 13.074 16.758 1.00 88.06 181 VAL A CA 1
ATOM 1500 C C . VAL A 1 181 ? -12.043 13.744 17.883 1.00 88.06 181 VAL A C 1
ATOM 1502 O O . VAL A 1 181 ? -12.606 14.490 18.680 1.00 88.06 181 VAL A O 1
ATOM 1505 N N . SER A 1 182 ? -10.733 13.509 17.944 1.00 89.62 182 SER A N 1
ATOM 1506 C CA . SER A 1 182 ? -9.851 14.167 18.901 1.00 89.62 182 SER A CA 1
ATOM 1507 C C . SER A 1 182 ? -9.609 15.623 18.514 1.00 89.62 182 SER A C 1
ATOM 1509 O O . SER A 1 182 ? -8.952 15.914 17.516 1.00 89.62 182 SER A O 1
ATOM 1511 N N . THR A 1 183 ? -10.101 16.553 19.330 1.00 86.75 183 THR A N 1
ATOM 1512 C CA . THR A 1 183 ? -9.931 17.996 19.093 1.00 86.75 183 THR A CA 1
ATOM 1513 C C . THR A 1 183 ? -8.698 18.578 19.782 1.00 86.75 183 THR A C 1
ATOM 1515 O O . THR A 1 183 ? -8.165 19.587 19.323 1.00 86.75 183 THR A O 1
ATOM 1518 N N . LYS A 1 184 ? -8.218 17.955 20.868 1.00 89.38 184 LYS A N 1
ATOM 1519 C CA . LYS A 1 184 ? -7.144 18.510 21.710 1.00 89.38 184 LYS A CA 1
ATOM 1520 C C . LYS A 1 184 ? -5.747 18.026 21.340 1.00 89.38 184 LYS A C 1
ATOM 1522 O O . LYS A 1 184 ? -4.778 18.751 21.551 1.00 89.38 184 LYS A O 1
ATOM 1527 N N . GLN A 1 185 ? -5.618 16.818 20.792 1.00 89.62 185 GLN A N 1
ATOM 1528 C CA . GLN A 1 185 ? -4.314 16.259 20.438 1.00 89.62 185 GLN A CA 1
ATOM 1529 C C . GLN A 1 185 ? -4.365 15.296 19.255 1.00 89.62 185 GLN A C 1
ATOM 1531 O O . GLN A 1 185 ? -5.380 14.661 18.980 1.00 89.62 185 GLN A O 1
ATOM 1536 N N . GLN A 1 186 ? -3.222 15.129 18.593 1.00 91.06 186 GLN A N 1
ATOM 1537 C CA . GLN A 1 186 ? -3.050 14.095 17.579 1.00 91.06 186 GLN A CA 1
ATOM 1538 C C . GLN A 1 186 ? -2.433 12.841 18.185 1.00 91.06 186 GLN A C 1
ATOM 1540 O O . GLN A 1 186 ? -1.349 12.872 18.777 1.00 91.06 186 GLN A O 1
ATOM 1545 N N . PHE A 1 187 ? -3.101 11.716 17.969 1.00 93.06 187 PHE A N 1
ATOM 1546 C CA . PHE A 1 187 ? -2.594 10.411 18.340 1.00 93.06 187 PHE A CA 1
ATOM 1547 C C . PHE A 1 187 ? -1.645 9.876 17.271 1.00 93.06 187 PHE A C 1
ATOM 1549 O O . PHE A 1 187 ? -1.756 10.175 16.082 1.00 93.06 187 PHE A O 1
ATOM 1556 N N . LYS A 1 188 ? -0.711 9.022 17.695 1.00 92.00 188 LYS A N 1
ATOM 1557 C CA . LYS A 1 188 ? 0.165 8.257 16.794 1.00 92.00 188 LYS A CA 1
ATOM 1558 C C . LYS A 1 188 ? -0.041 6.767 17.007 1.00 92.00 188 LYS A C 1
ATOM 1560 O O . LYS A 1 188 ? -0.166 6.325 18.147 1.00 92.00 188 LYS A O 1
ATOM 1565 N N . ILE A 1 189 ? -0.001 5.978 15.937 1.00 88.62 189 ILE A N 1
ATOM 1566 C CA . ILE A 1 189 ? 0.059 4.520 16.067 1.00 88.62 189 ILE A CA 1
ATOM 1567 C C . ILE A 1 189 ? 1.456 4.102 16.535 1.00 88.62 189 ILE A C 1
ATOM 1569 O O . ILE A 1 189 ? 2.483 4.546 16.019 1.00 88.62 189 ILE A O 1
ATOM 1573 N N . ARG A 1 190 ? 1.488 3.170 17.485 1.00 87.94 190 ARG A N 1
ATOM 1574 C CA . ARG A 1 190 ? 2.657 2.390 17.872 1.00 87.94 190 ARG A CA 1
ATOM 1575 C C . ARG A 1 190 ? 2.376 0.913 17.632 1.00 87.94 190 ARG A C 1
ATOM 1577 O O . ARG A 1 190 ? 1.488 0.325 18.237 1.00 87.94 190 ARG A O 1
ATOM 1584 N N . TYR A 1 191 ? 3.217 0.290 16.824 1.00 86.00 191 TYR A N 1
ATOM 1585 C CA . TYR A 1 191 ? 3.212 -1.153 16.632 1.00 86.00 191 TYR A CA 1
ATOM 1586 C C . TYR A 1 191 ? 4.095 -1.816 17.701 1.00 86.00 191 TYR A C 1
ATOM 1588 O O . TYR A 1 191 ? 5.238 -1.403 17.894 1.00 86.00 191 TYR A O 1
ATOM 1596 N N . ASN A 1 192 ? 3.587 -2.848 18.373 1.00 83.94 192 ASN A N 1
ATOM 1597 C CA . ASN A 1 192 ? 4.345 -3.769 19.230 1.00 83.94 192 ASN A CA 1
ATOM 1598 C C . ASN A 1 192 ? 4.110 -5.205 18.736 1.00 83.94 192 ASN A C 1
ATOM 1600 O O . ASN A 1 192 ? 3.100 -5.462 18.102 1.00 83.94 192 ASN A O 1
ATOM 1604 N N . GLN A 1 193 ? 4.970 -6.176 19.051 1.00 81.56 193 GLN A N 1
ATOM 1605 C CA . GLN A 1 193 ? 4.775 -7.568 18.584 1.00 81.56 193 GLN A CA 1
ATOM 1606 C C . GLN A 1 193 ? 3.474 -8.229 19.097 1.00 81.56 193 GLN A C 1
ATOM 1608 O O . GLN A 1 193 ? 2.984 -9.186 18.508 1.00 81.56 193 GLN A O 1
ATOM 1613 N N . ASN A 1 194 ? 2.888 -7.708 20.181 1.00 87.38 194 ASN A N 1
ATOM 1614 C CA . ASN A 1 194 ? 1.704 -8.293 20.824 1.00 87.38 194 ASN A CA 1
ATOM 1615 C C . ASN A 1 194 ? 0.393 -7.557 20.517 1.00 87.38 194 ASN A C 1
ATOM 1617 O O . ASN A 1 194 ? -0.678 -8.145 20.650 1.00 87.38 194 ASN A O 1
ATOM 1621 N N . HIS A 1 195 ? 0.470 -6.275 20.155 1.00 92.56 195 HIS A N 1
ATOM 1622 C CA . HIS A 1 195 ? -0.679 -5.437 19.810 1.00 92.56 195 HIS A CA 1
ATOM 1623 C C . HIS A 1 195 ? -0.224 -4.175 19.061 1.00 92.56 195 HIS A C 1
ATOM 1625 O O . HIS A 1 195 ? 0.955 -3.815 19.066 1.00 92.56 195 HIS A O 1
ATOM 1631 N N . ILE A 1 196 ? -1.176 -3.457 18.483 1.00 92.12 196 ILE A N 1
ATOM 1632 C CA . ILE A 1 196 ? -1.015 -2.124 17.905 1.00 92.12 196 ILE A CA 1
ATOM 1633 C C . ILE A 1 196 ? -1.713 -1.153 18.860 1.00 92.12 196 ILE A C 1
ATOM 1635 O O . ILE A 1 196 ? -2.880 -1.342 19.147 1.00 92.12 196 ILE A O 1
ATOM 1639 N N . SER A 1 197 ? -1.039 -0.152 19.413 1.00 94.44 197 SER A N 1
ATOM 1640 C CA . SER A 1 197 ? -1.641 0.800 20.364 1.00 94.44 197 SER A CA 1
ATOM 1641 C C . SER A 1 197 ? -1.577 2.221 19.836 1.00 94.44 197 SER A C 1
ATOM 1643 O O . SER A 1 197 ? -0.684 2.539 19.053 1.00 94.44 197 SER A O 1
ATOM 1645 N N . ILE A 1 198 ? -2.416 3.108 20.357 1.00 93.94 198 ILE A N 1
ATOM 1646 C CA . ILE A 1 198 ? -2.224 4.550 20.161 1.00 93.94 198 ILE A CA 1
ATOM 1647 C C . ILE A 1 198 ? -1.212 5.138 21.169 1.00 93.94 198 ILE A C 1
ATOM 1649 O O . ILE A 1 198 ? -0.769 4.463 22.107 1.00 93.94 198 ILE A O 1
ATOM 1653 N N . LYS A 1 199 ? -0.764 6.370 20.907 1.00 92.38 199 LYS A N 1
ATOM 1654 C CA . LYS A 1 199 ? 0.157 7.193 21.710 1.00 92.38 199 LYS A CA 1
ATOM 1655 C C . LYS A 1 199 ? -0.391 8.621 21.811 1.00 92.38 199 LYS A C 1
ATOM 1657 O O . LYS A 1 199 ? -0.938 9.067 20.806 1.00 92.38 199 LYS A O 1
ATOM 1662 N N . PRO A 1 200 ? -0.207 9.335 22.945 1.00 88.19 200 PRO A N 1
ATOM 1663 C CA . PRO A 1 200 ? 0.840 9.133 23.964 1.00 88.19 200 PRO A CA 1
ATOM 1664 C C . PRO A 1 200 ? 0.585 8.001 24.976 1.00 88.19 200 PRO A C 1
ATOM 1666 O O . PRO A 1 200 ? 1.542 7.371 25.441 1.00 88.19 200 PRO A O 1
ATOM 1669 N N . SER A 1 201 ? -0.673 7.663 25.237 1.00 88.06 201 SER A N 1
ATOM 1670 C CA . SER A 1 201 ? -1.108 6.626 26.179 1.00 88.06 201 SER A CA 1
ATOM 1671 C C . SER A 1 201 ? -1.694 5.409 25.450 1.00 88.06 201 SER A C 1
ATOM 1673 O O . SER A 1 201 ? -2.183 5.510 24.331 1.00 88.06 201 SER A O 1
ATOM 1675 N N . SER A 1 202 ? -1.640 4.232 26.078 1.00 91.25 202 SER A N 1
ATOM 1676 C CA . SER A 1 202 ? -2.089 2.960 25.481 1.00 91.25 202 SER A CA 1
ATOM 1677 C C . SER A 1 202 ? -3.473 2.533 25.985 1.00 91.25 202 SER A C 1
ATOM 1679 O O . SER A 1 202 ? -3.659 1.381 26.380 1.00 91.25 202 SER A O 1
ATOM 1681 N N . PHE A 1 203 ? -4.425 3.470 26.006 1.00 95.12 203 PHE A N 1
ATOM 1682 C CA . PHE A 1 203 ? -5.808 3.209 26.430 1.00 95.12 203 PHE A CA 1
ATOM 1683 C C . PHE A 1 203 ? -6.664 2.559 25.345 1.00 95.12 203 PHE A C 1
ATOM 1685 O O . PHE A 1 203 ? -7.624 1.873 25.681 1.00 95.12 203 PHE A O 1
ATOM 1692 N N . ILE A 1 204 ? -6.275 2.713 24.073 1.00 96.62 204 ILE A N 1
ATOM 1693 C CA . ILE A 1 204 ? -6.820 1.956 22.943 1.00 96.62 204 ILE A CA 1
ATOM 1694 C C . ILE A 1 204 ? -5.705 1.111 22.338 1.00 96.62 204 ILE A C 1
ATOM 1696 O O . ILE A 1 204 ? -4.613 1.609 22.029 1.00 96.62 204 ILE A O 1
ATOM 1700 N N . TYR A 1 205 ? -5.975 -0.177 22.155 1.00 95.69 205 TYR A N 1
ATOM 1701 C CA . TYR A 1 205 ? -5.118 -1.033 21.351 1.00 95.69 205 TYR A CA 1
ATOM 1702 C C . TYR A 1 205 ? -5.909 -2.075 20.566 1.00 95.69 205 TYR A C 1
ATOM 1704 O O . TYR A 1 205 ? -6.969 -2.548 20.973 1.00 95.69 205 TYR A O 1
ATOM 1712 N N . PHE A 1 206 ? -5.327 -2.444 19.440 1.00 96.50 206 PHE A N 1
ATOM 1713 C CA . PHE A 1 206 ? -5.821 -3.367 18.448 1.00 96.50 206 PHE A CA 1
ATOM 1714 C C . PHE A 1 206 ? -4.969 -4.631 18.474 1.00 96.50 206 PHE A C 1
ATOM 1716 O O . PHE A 1 206 ? -3.738 -4.581 18.571 1.00 96.50 206 PHE A O 1
ATOM 1723 N N . LYS A 1 207 ? -5.619 -5.780 18.377 1.00 95.94 207 LYS A N 1
ATOM 1724 C CA . LYS A 1 207 ? -4.972 -7.070 18.201 1.00 95.94 207 LYS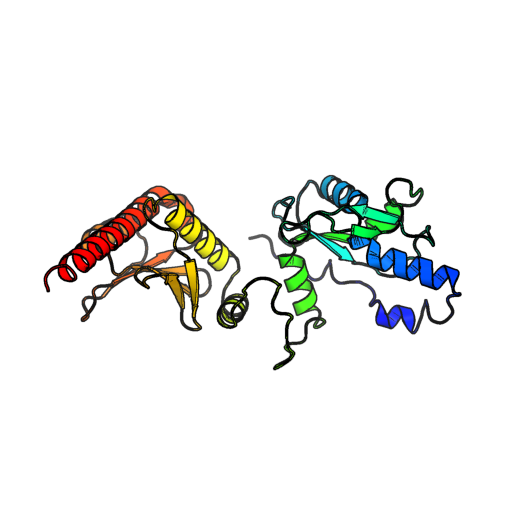 A CA 1
ATOM 1725 C C . LYS A 1 207 ? -5.695 -7.793 17.068 1.00 95.94 207 LYS A C 1
ATOM 1727 O O . LYS A 1 207 ? -6.761 -8.352 17.310 1.00 95.94 207 LYS A O 1
ATOM 1732 N N . PRO A 1 208 ? -5.145 -7.752 15.850 1.00 92.06 208 PRO A N 1
ATOM 1733 C CA . PRO A 1 208 ? -5.663 -8.571 14.768 1.00 92.06 208 PRO A CA 1
ATOM 1734 C C . PRO A 1 208 ? -5.626 -10.060 15.139 1.00 92.06 208 PRO A C 1
ATOM 1736 O O . PRO A 1 208 ? -4.645 -10.512 15.742 1.00 92.06 208 PRO A O 1
ATOM 1739 N N . ASP A 1 209 ? -6.700 -10.777 14.822 1.00 88.81 209 ASP A N 1
ATOM 1740 C CA . ASP A 1 209 ? -6.938 -12.183 15.163 1.00 88.81 209 ASP A CA 1
ATOM 1741 C C . ASP A 1 209 ? -7.660 -12.866 13.989 1.00 88.81 209 ASP A C 1
ATOM 1743 O O . ASP A 1 209 ? -8.872 -12.726 13.822 1.00 88.81 209 ASP A O 1
ATOM 1747 N N . ASP A 1 210 ? -6.886 -13.535 13.132 1.00 84.81 210 ASP A N 1
ATOM 1748 C CA . ASP A 1 210 ? -7.330 -14.110 11.855 1.00 84.81 210 ASP A CA 1
ATOM 1749 C C . ASP A 1 210 ? -8.111 -13.105 10.985 1.00 84.81 210 ASP A C 1
ATOM 1751 O O . ASP A 1 210 ? -7.527 -12.131 10.498 1.00 84.81 210 ASP A O 1
ATOM 1755 N N . ASP A 1 211 ? -9.416 -13.321 10.809 1.00 84.31 211 ASP A N 1
ATOM 1756 C CA . ASP A 1 211 ? -10.313 -12.485 9.999 1.00 84.31 211 ASP A CA 1
ATOM 1757 C C . ASP A 1 211 ? -10.953 -11.330 10.783 1.00 84.31 211 ASP A C 1
ATOM 1759 O O . ASP A 1 211 ? -11.662 -10.511 10.205 1.00 84.31 211 ASP A O 1
ATOM 1763 N N . ASN A 1 212 ? -10.692 -11.238 12.088 1.00 93.75 212 ASN A N 1
ATOM 1764 C CA . ASN A 1 212 ? -11.305 -10.241 12.954 1.00 93.75 212 ASN A CA 1
ATOM 1765 C C . ASN A 1 212 ? -10.272 -9.325 13.610 1.00 93.75 212 ASN A C 1
ATOM 1767 O O . ASN A 1 212 ? -9.112 -9.682 13.833 1.00 93.75 212 ASN A O 1
ATOM 1771 N N . LEU A 1 213 ? -10.722 -8.145 14.020 1.00 96.62 213 LEU A N 1
ATOM 1772 C CA . LEU A 1 213 ? -9.946 -7.209 14.807 1.00 96.62 213 LEU A CA 1
ATOM 1773 C C . LEU A 1 213 ? -10.471 -7.161 16.236 1.00 96.62 213 LEU A C 1
ATOM 1775 O O . LEU A 1 213 ? -11.570 -6.674 16.505 1.00 96.62 213 LEU A O 1
ATOM 1779 N N . LYS A 1 214 ? -9.644 -7.593 17.190 1.00 97.94 214 LYS A N 1
ATOM 1780 C CA . LYS A 1 214 ? -9.932 -7.375 18.604 1.00 97.94 214 LYS A CA 1
ATOM 1781 C C . LYS A 1 214 ? -9.500 -5.977 19.022 1.00 97.94 214 LYS A C 1
ATOM 1783 O O . LYS A 1 214 ? -8.316 -5.644 18.984 1.00 97.94 214 LYS A O 1
ATOM 1788 N N . ILE A 1 215 ? -10.442 -5.187 19.510 1.00 98.00 215 ILE A N 1
ATOM 1789 C CA . ILE A 1 215 ? -10.229 -3.839 20.034 1.00 98.00 215 ILE A CA 1
ATOM 1790 C C . ILE A 1 215 ? -10.316 -3.898 21.552 1.00 98.00 215 ILE A C 1
ATOM 1792 O O . ILE A 1 215 ? -11.043 -4.710 22.125 1.00 98.00 215 ILE A O 1
ATOM 1796 N N . SER A 1 216 ? -9.507 -3.101 22.238 1.00 97.81 216 SER A N 1
ATOM 1797 C CA . SER A 1 216 ? -9.512 -3.017 23.693 1.00 97.81 216 SER A CA 1
ATOM 1798 C C . SER A 1 216 ? -9.392 -1.580 24.169 1.00 97.81 216 SER A C 1
ATOM 1800 O O . SER A 1 216 ? -8.507 -0.860 23.713 1.00 97.81 216 SER A O 1
ATOM 1802 N N . LEU A 1 217 ? -10.252 -1.221 25.121 1.00 97.56 217 LEU A N 1
ATOM 1803 C CA . LEU A 1 217 ? -10.411 0.110 25.701 1.00 97.56 217 LEU A CA 1
ATOM 1804 C C . LEU A 1 217 ? -10.246 0.037 27.219 1.00 97.56 217 LEU A C 1
ATOM 1806 O O . LEU A 1 217 ? -10.773 -0.881 27.855 1.00 97.56 217 LEU A O 1
ATOM 1810 N N . SER A 1 218 ? -9.524 0.988 27.806 1.00 97.19 218 SER A N 1
ATOM 1811 C CA . SER A 1 218 ? -9.378 1.107 29.267 1.00 97.19 218 SER A CA 1
ATOM 1812 C C . SER A 1 218 ? -9.873 2.430 29.853 1.00 97.19 218 SER A C 1
ATOM 1814 O O . SER A 1 218 ? -9.583 2.686 31.014 1.00 97.19 218 SER A O 1
ATOM 1816 N N . LEU A 1 219 ? -10.541 3.260 29.053 1.00 96.62 219 LEU A N 1
ATOM 1817 C CA . LEU A 1 219 ? -11.112 4.559 29.426 1.00 96.62 219 LEU A CA 1
ATOM 1818 C C . LEU A 1 219 ? -12.536 4.669 28.857 1.00 96.62 219 LEU A C 1
ATOM 1820 O O . LEU A 1 219 ? -12.875 3.903 27.947 1.00 96.62 219 LEU A O 1
ATOM 1824 N N . GLY A 1 220 ? -13.325 5.602 29.391 1.00 96.75 220 GLY A N 1
ATOM 1825 C CA . GLY A 1 220 ? -14.755 5.773 29.108 1.00 96.75 220 GLY A CA 1
ATOM 1826 C C . GLY A 1 220 ? -15.671 4.907 29.988 1.00 96.75 220 GLY A C 1
ATOM 1827 O O . GLY A 1 220 ? -15.201 4.114 30.814 1.00 96.75 220 GLY A O 1
ATOM 1828 N N . ASP A 1 221 ? -16.989 5.010 29.795 1.00 97.56 221 ASP A N 1
ATOM 1829 C CA . ASP A 1 221 ? -17.989 4.187 30.487 1.00 97.56 221 ASP A CA 1
ATOM 1830 C C . ASP A 1 221 ? -18.022 2.759 29.917 1.00 97.56 221 ASP A C 1
ATOM 1832 O O . ASP A 1 221 ? -18.879 2.339 29.136 1.00 97.56 221 ASP A O 1
ATOM 1836 N N . LEU A 1 222 ? -17.046 1.959 30.347 1.00 97.75 222 LEU A N 1
ATOM 1837 C CA . LEU A 1 222 ? -16.888 0.573 29.909 1.00 97.75 222 LEU A CA 1
ATOM 1838 C C . LEU A 1 222 ? -18.117 -0.307 30.207 1.00 97.75 222 LEU A C 1
ATOM 1840 O O . LEU A 1 222 ? -18.266 -1.364 29.589 1.00 97.75 222 LEU A O 1
ATOM 1844 N N . SER A 1 223 ? -18.959 0.070 31.177 1.00 97.56 223 SER A N 1
ATOM 1845 C CA . SER A 1 223 ? -20.150 -0.702 31.548 1.00 97.56 223 SER A CA 1
ATOM 1846 C C . SER A 1 223 ? -21.327 -0.380 30.635 1.00 97.56 223 SER A C 1
ATOM 1848 O O . SER A 1 223 ? -22.046 -1.301 30.242 1.00 97.56 223 SER A O 1
ATOM 1850 N N . GLU A 1 224 ? -21.506 0.892 30.283 1.00 97.94 224 GLU A N 1
ATOM 1851 C CA . GLU A 1 224 ? -22.463 1.336 29.270 1.00 97.94 224 GLU A CA 1
ATOM 1852 C C . GLU A 1 224 ? -22.127 0.726 27.907 1.00 97.94 224 GLU A C 1
ATOM 1854 O O . GLU A 1 224 ? -22.949 0.009 27.331 1.00 97.94 224 GLU A O 1
ATOM 1859 N N . TRP A 1 225 ? -20.883 0.879 27.438 1.00 98.38 225 TRP A N 1
ATOM 1860 C CA . TRP A 1 225 ? -20.486 0.371 26.122 1.00 98.38 225 TRP A CA 1
ATOM 1861 C C . TRP A 1 225 ? -20.567 -1.145 26.010 1.00 98.38 225 TRP A C 1
ATOM 1863 O O . TRP A 1 225 ? -20.892 -1.668 24.947 1.00 98.38 225 TRP A O 1
ATOM 1873 N N . LYS A 1 226 ? -20.343 -1.874 27.108 1.00 98.19 226 LYS A N 1
ATOM 1874 C CA . LYS A 1 226 ? -20.600 -3.317 27.150 1.00 98.19 226 LYS A CA 1
ATOM 1875 C C . LYS A 1 226 ? -22.059 -3.632 26.799 1.00 98.19 226 LYS A C 1
ATOM 1877 O O . LYS A 1 226 ? -22.293 -4.508 25.970 1.00 98.19 226 LYS A O 1
ATOM 1882 N N . LYS A 1 227 ? -23.021 -2.932 27.413 1.00 98.31 227 LYS A N 1
ATOM 1883 C CA . LYS A 1 227 ? -24.457 -3.152 27.172 1.00 98.31 227 LYS A CA 1
ATOM 1884 C C . LYS A 1 227 ? -24.835 -2.811 25.732 1.00 98.31 227 LYS A C 1
ATOM 1886 O O . LYS A 1 227 ? -25.531 -3.590 25.093 1.00 98.31 227 LYS A O 1
ATOM 1891 N N . GLU A 1 228 ? -24.333 -1.697 25.202 1.00 98.44 228 GLU A N 1
ATOM 1892 C CA . GLU A 1 228 ? -24.587 -1.300 23.811 1.00 98.44 228 GLU A CA 1
ATOM 1893 C C . GLU A 1 228 ? -24.025 -2.313 22.801 1.00 98.44 228 GLU A C 1
ATOM 1895 O O . GLU A 1 228 ? -24.711 -2.692 21.850 1.00 98.44 228 GLU A O 1
ATOM 1900 N N . LEU A 1 229 ? -22.815 -2.834 23.034 1.00 98.31 229 LEU A N 1
ATOM 1901 C CA . LEU A 1 229 ? -22.238 -3.900 22.208 1.00 98.31 229 LEU A CA 1
ATOM 1902 C C . LEU A 1 229 ? -23.056 -5.201 22.297 1.00 98.31 229 LEU A C 1
ATOM 1904 O O . LEU A 1 229 ? -23.275 -5.850 21.276 1.00 98.31 229 LEU A O 1
ATOM 1908 N N . GLU A 1 230 ? -23.546 -5.571 23.487 1.00 98.19 230 GLU A N 1
ATOM 1909 C CA . GLU A 1 230 ? -24.446 -6.723 23.676 1.00 98.19 230 GLU A CA 1
ATOM 1910 C C . GLU A 1 230 ? -25.770 -6.538 22.916 1.00 98.19 230 GLU A C 1
ATOM 1912 O O . GLU A 1 230 ? -26.214 -7.461 22.230 1.00 98.19 230 GLU A O 1
ATOM 1917 N N . ASN A 1 231 ? -26.351 -5.333 22.946 1.00 98.19 231 ASN A N 1
ATOM 1918 C CA . ASN A 1 231 ? -27.574 -4.992 22.210 1.00 98.19 231 ASN A CA 1
ATOM 1919 C C . ASN A 1 231 ? -27.397 -5.124 20.689 1.00 98.19 231 ASN A C 1
ATOM 1921 O O . ASN A 1 231 ? -28.328 -5.526 19.989 1.00 98.19 231 ASN A O 1
ATOM 1925 N N . LYS A 1 232 ? -26.200 -4.821 20.172 1.00 97.88 232 LYS A N 1
ATOM 1926 C CA . LYS A 1 232 ? -25.832 -5.009 18.757 1.00 97.88 232 LYS A CA 1
ATOM 1927 C C . LYS A 1 232 ? -25.297 -6.403 18.433 1.00 97.88 232 LYS A C 1
ATOM 1929 O O . LYS A 1 232 ? -24.927 -6.652 17.296 1.00 97.88 232 LYS A O 1
ATOM 1934 N N . ARG A 1 233 ? -25.284 -7.327 19.401 1.00 97.56 233 ARG A N 1
ATOM 1935 C CA . ARG A 1 233 ? -24.753 -8.694 19.250 1.00 97.56 233 ARG A CA 1
ATOM 1936 C C . ARG A 1 233 ? -23.266 -8.742 18.861 1.00 97.56 233 ARG A C 1
ATOM 1938 O O . ARG A 1 233 ? -22.815 -9.743 18.313 1.00 97.56 233 ARG A O 1
ATOM 1945 N N . ILE A 1 234 ? -22.492 -7.709 19.199 1.00 97.75 234 ILE A N 1
ATOM 1946 C CA . ILE A 1 234 ? -21.044 -7.674 18.965 1.00 97.75 234 ILE A CA 1
ATOM 1947 C C . ILE A 1 234 ? -20.333 -8.443 20.095 1.00 97.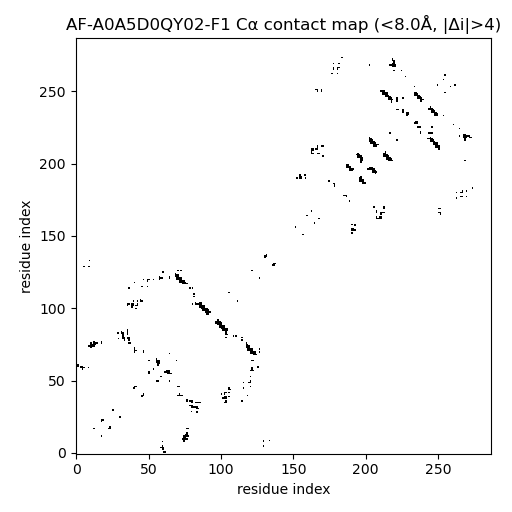75 234 ILE A C 1
ATOM 1949 O O . ILE A 1 234 ? -20.481 -8.076 21.272 1.00 97.75 234 ILE A O 1
ATOM 1953 N N . PRO A 1 235 ? -19.523 -9.480 19.790 1.00 97.94 235 PRO A N 1
ATOM 1954 C CA . PRO A 1 235 ? -18.810 -10.256 20.802 1.00 97.94 235 PRO A CA 1
ATOM 1955 C C . PRO A 1 235 ? -17.884 -9.386 21.657 1.00 97.94 235 PRO A C 1
ATOM 1957 O O . PRO A 1 235 ? -16.960 -8.743 21.152 1.00 97.94 235 PRO A O 1
ATOM 1960 N N . ASN A 1 236 ? -18.092 -9.392 22.976 1.00 98.06 236 ASN A N 1
ATOM 1961 C CA . ASN A 1 236 ? -17.341 -8.546 23.899 1.00 98.06 236 ASN A CA 1
ATOM 1962 C C . ASN A 1 236 ? -17.076 -9.207 25.264 1.00 98.06 236 ASN A C 1
ATOM 1964 O O . ASN A 1 236 ? -17.663 -10.224 25.631 1.00 98.06 236 ASN A O 1
ATOM 1968 N N . LYS A 1 237 ? -16.126 -8.638 26.011 1.00 97.69 237 LYS A N 1
ATOM 1969 C CA . LYS A 1 237 ? -15.723 -9.07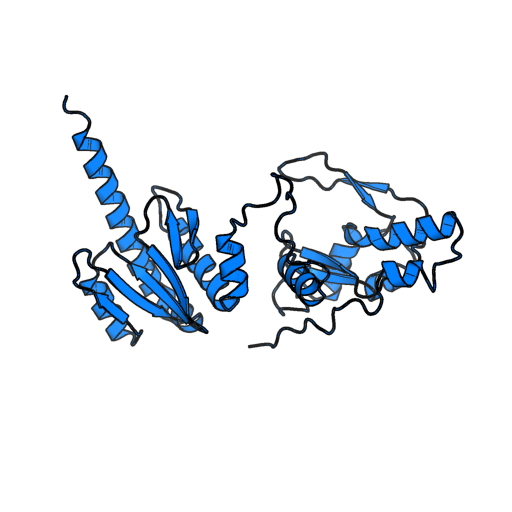8 27.348 1.00 97.69 237 LYS A CA 1
ATOM 1970 C C . LYS A 1 237 ? -15.217 -7.898 28.171 1.00 97.69 237 LYS A C 1
ATOM 1972 O O . LYS A 1 237 ? -14.262 -7.232 27.776 1.00 97.69 237 LYS A O 1
ATOM 1977 N N . LEU A 1 238 ? -15.782 -7.714 29.363 1.00 97.25 238 LEU A N 1
ATOM 1978 C CA . LEU A 1 238 ? -15.310 -6.744 30.353 1.00 97.25 238 LEU A CA 1
ATOM 1979 C C . LEU A 1 238 ? -14.479 -7.445 31.436 1.00 97.25 238 LEU A C 1
ATOM 1981 O O . LEU A 1 238 ? -14.974 -8.287 32.184 1.00 97.25 238 LEU A O 1
ATOM 1985 N N . SER A 1 239 ? -13.195 -7.105 31.520 1.00 95.62 239 SER A N 1
ATOM 1986 C CA . SER A 1 239 ? -12.280 -7.597 32.551 1.00 95.62 239 SER A CA 1
ATOM 1987 C C . SER A 1 239 ? -12.287 -6.660 33.756 1.00 95.62 239 SER A C 1
ATOM 1989 O O . SER A 1 239 ? -11.865 -5.516 33.628 1.00 95.62 239 SER A O 1
ATOM 1991 N N . LYS A 1 240 ? -12.673 -7.168 34.934 1.00 90.94 240 LYS A N 1
ATOM 1992 C CA . LYS A 1 240 ? -12.676 -6.437 36.219 1.00 90.94 240 LYS A CA 1
ATOM 1993 C C . LYS A 1 240 ? -11.383 -6.604 37.041 1.00 90.94 240 LYS A C 1
ATOM 1995 O O . LYS A 1 240 ? -11.408 -6.529 38.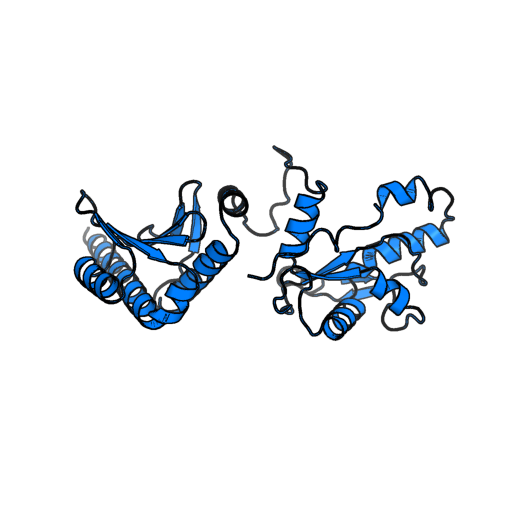263 1.00 90.94 240 LYS A O 1
ATOM 2000 N N . LYS A 1 241 ? -10.249 -6.905 36.393 1.00 88.88 241 LYS A N 1
ATOM 2001 C CA . LYS A 1 241 ? -8.931 -6.958 37.066 1.00 88.88 241 LYS A CA 1
ATOM 2002 C C . LYS A 1 241 ? -8.509 -5.554 37.544 1.00 88.88 241 LYS A C 1
ATOM 2004 O O . LYS A 1 241 ? -9.227 -4.593 37.305 1.00 88.88 241 LYS A O 1
ATOM 2009 N N . GLN A 1 242 ? -7.317 -5.428 38.147 1.00 85.12 242 GLN A N 1
ATOM 2010 C CA . GLN A 1 242 ? -6.755 -4.164 38.673 1.00 85.12 242 GLN A CA 1
ATOM 2011 C C . GLN A 1 242 ? -6.921 -2.937 37.755 1.00 85.12 242 GLN A C 1
ATOM 2013 O O . GLN A 1 242 ? -7.005 -1.822 38.251 1.00 85.12 242 GLN A O 1
ATOM 2018 N N . LYS A 1 243 ? -6.970 -3.130 36.429 1.00 89.44 243 LYS A N 1
ATOM 2019 C CA . LYS A 1 243 ? -7.370 -2.095 35.471 1.00 89.44 243 LYS A CA 1
ATOM 2020 C C . LYS A 1 243 ? -8.559 -2.603 34.649 1.00 89.44 243 LYS A C 1
ATOM 2022 O O . LYS A 1 243 ? -8.363 -3.556 33.879 1.00 89.44 243 LYS A O 1
ATOM 2027 N N . PRO A 1 244 ? -9.761 -2.016 34.817 1.00 94.69 244 PRO A N 1
ATOM 2028 C CA . PRO A 1 244 ? -10.921 -2.338 34.004 1.00 94.69 244 PRO A CA 1
ATOM 2029 C C . PRO A 1 244 ? -10.598 -2.217 32.518 1.00 94.69 244 PRO A C 1
ATOM 2031 O O . PRO A 1 244 ? -9.888 -1.307 32.088 1.00 94.69 244 PRO A O 1
ATOM 2034 N N . ARG A 1 245 ? -11.070 -3.182 31.730 1.00 97.12 245 ARG A N 1
ATOM 2035 C CA . ARG A 1 245 ? -10.842 -3.182 30.287 1.00 97.12 245 ARG A CA 1
ATOM 2036 C C . ARG A 1 245 ? -11.987 -3.844 29.553 1.00 97.12 245 ARG A C 1
ATOM 2038 O O . ARG A 1 245 ? -12.287 -5.008 29.828 1.00 97.12 245 ARG A O 1
ATOM 2045 N N . LEU A 1 246 ? -12.566 -3.124 28.602 1.00 98.25 246 LEU A N 1
ATOM 2046 C CA . LEU A 1 246 ? -13.530 -3.661 27.654 1.00 98.25 246 LEU A CA 1
ATOM 2047 C C . LEU A 1 246 ? -12.777 -4.117 26.407 1.00 98.25 246 LEU A C 1
ATOM 2049 O O . LEU A 1 246 ? -11.997 -3.356 25.839 1.00 98.25 246 LEU A O 1
ATOM 2053 N N . SER A 1 247 ? -12.986 -5.361 25.994 1.00 97.94 247 SER A N 1
ATOM 2054 C CA . SER A 1 247 ? -12.487 -5.876 24.723 1.00 97.94 247 SER A CA 1
ATOM 2055 C C . SER A 1 247 ? -13.647 -6.374 23.879 1.00 97.94 247 SER A C 1
ATOM 2057 O O . SER A 1 247 ? -14.500 -7.086 24.399 1.00 97.94 247 SER A O 1
ATOM 2059 N N . PHE A 1 248 ? -13.641 -6.076 22.589 1.00 98.19 248 PHE A N 1
ATOM 2060 C CA . PHE A 1 248 ? -14.636 -6.562 21.637 1.00 98.19 248 PHE A CA 1
ATOM 2061 C C . PHE A 1 248 ? -13.976 -6.901 20.306 1.00 98.19 248 PHE A C 1
ATOM 2063 O O . PHE A 1 248 ? -12.841 -6.494 20.060 1.00 98.19 248 PHE A O 1
ATOM 2070 N N . THR A 1 249 ? -14.645 -7.721 19.506 1.00 97.81 249 THR A N 1
ATOM 2071 C CA . THR A 1 249 ? -14.103 -8.274 18.261 1.00 97.81 249 THR A CA 1
ATOM 2072 C C . THR A 1 249 ? -15.046 -7.923 17.129 1.00 97.81 249 THR A C 1
ATOM 2074 O O . THR A 1 249 ? -16.245 -8.136 17.284 1.00 97.81 249 THR A O 1
ATOM 2077 N N . ILE A 1 250 ? -14.508 -7.355 16.052 1.00 97.50 250 ILE A N 1
ATOM 2078 C CA . ILE A 1 250 ? -15.283 -6.894 14.898 1.00 97.50 250 ILE A CA 1
ATOM 2079 C C . ILE A 1 250 ? -14.569 -7.232 13.595 1.00 97.50 250 ILE A C 1
ATOM 2081 O O . ILE A 1 250 ? -13.337 -7.294 13.568 1.00 97.50 250 ILE A O 1
ATOM 2085 N N . ASP A 1 251 ? -15.328 -7.371 12.517 1.00 94.81 251 ASP A N 1
ATOM 2086 C CA . ASP A 1 251 ? -14.813 -7.328 11.152 1.00 94.81 251 ASP A CA 1
ATOM 2087 C C . ASP A 1 251 ? -15.107 -5.966 10.478 1.00 94.81 251 ASP A C 1
ATOM 2089 O O . ASP A 1 251 ? -15.530 -4.987 11.104 1.00 94.81 251 ASP A O 1
ATOM 2093 N N . PHE A 1 252 ? -14.837 -5.867 9.174 1.00 89.81 252 PHE A N 1
ATOM 2094 C CA . PHE A 1 252 ? -15.097 -4.640 8.417 1.00 89.81 252 PHE A CA 1
ATOM 2095 C C . PHE A 1 252 ? -16.601 -4.365 8.218 1.00 89.81 252 PHE A C 1
ATOM 2097 O O . PHE A 1 252 ? -17.000 -3.205 8.088 1.00 89.81 252 PHE A O 1
ATOM 2104 N N . ASN A 1 253 ? -17.434 -5.405 8.154 1.00 91.75 253 ASN A N 1
ATOM 2105 C CA . ASN A 1 253 ? -18.879 -5.266 7.989 1.00 91.75 253 ASN A CA 1
ATOM 2106 C C . ASN A 1 253 ? -19.511 -4.746 9.277 1.00 91.75 253 ASN A C 1
ATOM 2108 O O . ASN A 1 253 ? -20.237 -3.756 9.208 1.00 91.75 253 ASN A O 1
ATOM 2112 N N . ASP A 1 254 ? -19.137 -5.312 10.426 1.00 96.75 254 ASP A N 1
ATOM 2113 C CA . ASP A 1 254 ? -19.539 -4.825 11.748 1.00 96.75 254 ASP A CA 1
ATOM 2114 C C . ASP A 1 254 ? -19.207 -3.335 11.889 1.00 96.75 254 ASP A C 1
ATOM 2116 O O . ASP A 1 254 ? -20.057 -2.528 12.270 1.00 96.75 254 ASP A O 1
ATOM 2120 N N . PHE A 1 255 ? -17.976 -2.945 11.520 1.00 96.00 255 PHE A N 1
ATOM 2121 C CA . PHE A 1 255 ? -17.527 -1.552 11.569 1.00 96.00 255 PHE A CA 1
ATOM 2122 C C . PHE A 1 255 ? -18.392 -0.616 10.721 1.00 96.00 255 PHE A C 1
ATOM 2124 O O . PHE A 1 255 ? -18.758 0.467 11.177 1.00 96.00 255 PHE A O 1
ATOM 2131 N N . LYS A 1 256 ? -18.739 -1.029 9.497 1.00 92.94 256 LYS A N 1
ATOM 2132 C CA . LYS A 1 256 ? -19.606 -0.245 8.607 1.00 92.94 256 LYS A CA 1
ATOM 2133 C C . LYS A 1 256 ? -21.035 -0.155 9.130 1.00 92.94 256 LYS A C 1
ATOM 2135 O O . LYS A 1 256 ? -21.607 0.931 9.126 1.00 92.94 256 LYS A O 1
ATOM 2140 N N . GLU A 1 257 ? -21.605 -1.279 9.550 1.00 96.88 257 GLU A N 1
ATOM 2141 C CA . GLU A 1 257 ? -22.996 -1.370 9.997 1.00 96.88 257 GLU A CA 1
ATOM 2142 C C . GLU A 1 257 ? -23.230 -0.577 11.288 1.00 96.88 257 GLU A C 1
ATOM 2144 O O . GLU A 1 257 ? -24.280 0.041 11.474 1.00 96.88 257 GLU A O 1
ATOM 2149 N N . HIS A 1 258 ? -22.239 -0.553 12.179 1.00 97.25 258 HIS A N 1
ATOM 2150 C CA . HIS A 1 258 ? -22.349 0.058 13.502 1.00 97.25 258 HIS A CA 1
ATOM 2151 C C . HIS A 1 258 ? -21.406 1.253 13.695 1.00 97.25 258 HIS A C 1
ATOM 2153 O O . HIS A 1 258 ? -21.021 1.571 14.821 1.00 97.25 258 HIS A O 1
ATOM 2159 N N . ASN A 1 259 ? -21.065 1.958 12.611 1.00 94.81 259 ASN A N 1
ATOM 2160 C CA . ASN A 1 259 ? -20.120 3.080 12.626 1.00 94.81 259 ASN A CA 1
ATOM 2161 C C . ASN A 1 259 ? -20.459 4.143 13.689 1.00 94.81 259 ASN A C 1
ATOM 2163 O O . ASN A 1 259 ? -19.583 4.570 14.437 1.00 94.81 259 ASN A O 1
ATOM 2167 N N . GLU A 1 260 ? -21.732 4.530 13.822 1.00 96.31 260 GLU A N 1
ATOM 2168 C CA . GLU A 1 260 ? -22.161 5.516 14.827 1.00 96.31 260 GLU A CA 1
ATOM 2169 C C . GLU A 1 260 ? -21.882 5.072 16.269 1.00 96.31 260 GLU A C 1
ATOM 2171 O O . GLU A 1 260 ? -21.498 5.891 17.104 1.00 96.31 260 GLU A O 1
ATOM 2176 N N . LEU A 1 261 ? -22.049 3.779 16.570 1.00 97.25 261 LEU A N 1
ATOM 2177 C CA . LEU A 1 261 ? -21.739 3.231 17.889 1.00 97.25 261 LEU A CA 1
ATOM 2178 C C . LEU A 1 261 ? -20.235 3.332 18.163 1.00 97.25 261 LEU A C 1
ATOM 2180 O O . LEU A 1 261 ? -19.839 3.797 19.230 1.00 97.25 261 LEU A O 1
ATOM 2184 N N . PHE A 1 262 ? -19.391 2.965 17.195 1.00 96.69 262 PHE A N 1
ATOM 2185 C CA . PHE A 1 262 ? -17.940 3.063 17.362 1.00 96.69 262 PHE A CA 1
ATOM 2186 C C . PHE A 1 262 ? -17.467 4.507 17.521 1.00 96.69 262 PHE A C 1
ATOM 2188 O O . PHE A 1 262 ? -16.600 4.756 18.353 1.00 96.69 262 PHE A O 1
ATOM 2195 N N . ILE A 1 263 ? -18.064 5.464 16.804 1.00 96.06 263 ILE A N 1
ATOM 2196 C CA . ILE A 1 263 ? -17.789 6.895 17.003 1.00 96.06 263 ILE A CA 1
ATOM 2197 C C . ILE A 1 263 ? -18.054 7.292 18.456 1.00 96.06 263 ILE A C 1
ATOM 2199 O O . ILE A 1 263 ? -17.196 7.903 19.087 1.00 96.06 263 ILE A O 1
ATOM 2203 N N . LYS A 1 264 ? -19.213 6.915 19.010 1.00 97.81 264 LYS A N 1
ATOM 2204 C CA . LYS A 1 264 ? -19.575 7.246 20.396 1.00 97.81 264 LYS A CA 1
ATOM 2205 C C . LYS A 1 264 ? -18.608 6.628 21.409 1.00 97.81 264 LYS A C 1
ATOM 2207 O O . LYS A 1 264 ? -18.103 7.346 22.266 1.00 97.81 264 LYS A O 1
ATOM 2212 N N . ILE A 1 265 ? -18.289 5.341 21.248 1.00 97.56 265 ILE A N 1
ATOM 2213 C CA . ILE A 1 265 ? -17.330 4.622 22.101 1.00 97.56 265 ILE A CA 1
ATOM 2214 C C . ILE A 1 265 ? -15.953 5.307 22.086 1.00 97.56 265 ILE A C 1
ATOM 2216 O O . ILE A 1 265 ? -15.336 5.506 23.133 1.00 97.56 265 ILE A O 1
ATOM 2220 N N . LEU A 1 266 ? -15.445 5.650 20.898 1.00 96.88 266 LEU A N 1
ATOM 2221 C CA . LEU A 1 266 ? -14.125 6.267 20.748 1.00 96.88 266 LEU A CA 1
ATOM 2222 C C . LEU A 1 266 ? -14.104 7.694 21.305 1.00 96.88 266 LEU A C 1
ATOM 2224 O O . LEU A 1 266 ? -13.146 8.048 21.989 1.00 96.88 266 LEU A O 1
ATOM 2228 N N . ASN A 1 267 ? -15.157 8.481 21.061 1.00 96.44 267 ASN A N 1
ATOM 2229 C CA . ASN A 1 267 ? -15.304 9.830 21.613 1.00 96.44 267 ASN A CA 1
ATOM 2230 C C . ASN A 1 267 ? -15.256 9.819 23.132 1.00 96.44 267 ASN A C 1
ATOM 2232 O O . ASN A 1 267 ? -14.531 10.610 23.724 1.00 96.44 267 ASN A O 1
ATOM 2236 N N . ASP A 1 268 ? -16.010 8.918 23.752 1.00 97.50 268 ASP A N 1
ATOM 2237 C CA . ASP A 1 268 ? -16.063 8.805 25.202 1.00 97.50 268 ASP A CA 1
ATOM 2238 C C . ASP A 1 268 ? -14.690 8.445 25.791 1.00 97.50 268 ASP A C 1
ATOM 2240 O O . ASP A 1 268 ? -14.178 9.147 26.663 1.00 97.50 268 ASP A O 1
ATOM 2244 N N . ALA A 1 269 ? -14.010 7.446 25.219 1.00 96.81 269 ALA A N 1
ATOM 2245 C CA . ALA A 1 269 ? -12.662 7.069 25.647 1.00 96.81 269 ALA A CA 1
ATOM 2246 C C . ALA A 1 269 ? -11.625 8.202 25.477 1.00 96.81 269 ALA A C 1
ATOM 2248 O O . ALA A 1 269 ? -10.706 8.323 26.289 1.00 96.81 269 ALA A O 1
ATOM 2249 N N . ILE A 1 270 ? -11.740 9.016 24.421 1.00 95.94 270 ILE A N 1
ATOM 2250 C CA . ILE A 1 270 ? -10.846 10.159 24.161 1.00 95.94 270 ILE A CA 1
ATOM 2251 C C . ILE A 1 270 ? -11.152 11.323 25.107 1.00 95.94 270 ILE A C 1
ATOM 2253 O O . ILE A 1 270 ? -10.224 11.917 25.650 1.00 95.94 270 ILE A O 1
ATOM 2257 N N . ASN A 1 271 ? -12.427 11.620 25.356 1.00 95.00 271 ASN A N 1
ATOM 2258 C CA . ASN A 1 271 ? -12.841 12.667 26.290 1.00 95.00 271 ASN A CA 1
ATOM 2259 C C . ASN A 1 271 ? -12.387 12.364 27.722 1.00 95.00 271 ASN A C 1
ATOM 2261 O O . ASN A 1 271 ? -11.923 13.267 28.423 1.00 95.00 271 ASN A O 1
ATOM 2265 N N . ASP A 1 272 ? -12.486 11.103 28.142 1.00 95.50 272 ASP A N 1
ATOM 2266 C CA . ASP A 1 272 ? -11.991 10.641 29.439 1.00 95.50 272 ASP A CA 1
ATOM 2267 C C . AS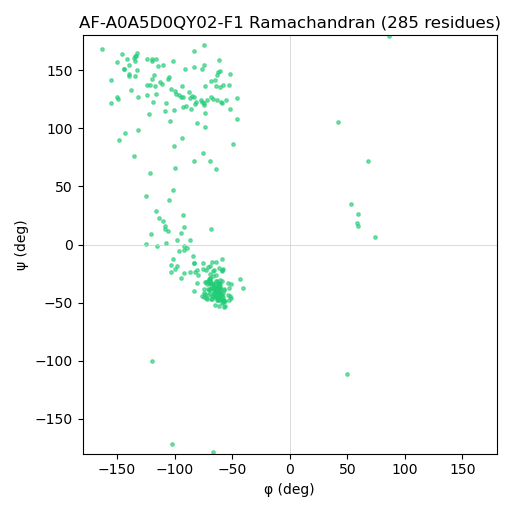P A 1 272 ? -10.459 10.789 29.531 1.00 95.50 272 ASP A C 1
ATOM 2269 O O . ASP A 1 272 ? -9.937 11.368 30.486 1.00 95.50 272 ASP A O 1
ATOM 2273 N N . PHE A 1 273 ? -9.728 10.394 28.477 1.00 94.94 273 PHE A N 1
ATOM 2274 C CA . PHE A 1 273 ? -8.278 10.613 28.387 1.00 94.94 273 PHE A CA 1
ATOM 2275 C C . PHE A 1 273 ? -7.897 12.098 28.502 1.00 94.94 273 PHE A C 1
ATOM 2277 O O . PHE A 1 273 ? -7.019 12.467 29.283 1.00 94.94 273 PHE A O 1
ATOM 2284 N N . ASP A 1 274 ? -8.559 12.958 27.735 1.00 92.44 274 ASP A N 1
ATOM 2285 C CA . ASP A 1 274 ? -8.287 14.392 27.720 1.00 92.44 274 ASP A CA 1
ATOM 2286 C C . ASP A 1 274 ? -8.608 15.056 29.069 1.00 92.44 274 ASP A C 1
ATOM 2288 O O . ASP A 1 274 ? -7.935 16.005 29.478 1.00 92.44 274 ASP A O 1
ATOM 2292 N N . SER A 1 275 ? -9.636 14.570 29.768 1.00 91.88 275 SER A N 1
ATOM 2293 C CA . SER A 1 275 ? -10.012 15.060 31.098 1.00 91.88 275 SER A CA 1
ATOM 2294 C C . SER A 1 275 ? -8.971 14.674 32.149 1.00 91.88 275 SER A C 1
ATOM 2296 O O . SER A 1 275 ? -8.619 15.501 32.991 1.00 91.88 275 SER A O 1
ATOM 2298 N N . SER A 1 276 ? -8.406 13.465 32.056 1.00 89.12 276 SER A N 1
ATOM 2299 C CA . SER A 1 276 ? -7.395 12.982 33.002 1.00 89.12 276 SER A CA 1
ATOM 2300 C C . SER A 1 276 ? -6.054 13.724 32.882 1.00 89.12 276 SER A C 1
ATOM 2302 O O . SER A 1 276 ? -5.359 13.913 33.880 1.00 89.12 276 SER A O 1
ATOM 2304 N N . GLN A 1 277 ? -5.680 14.174 31.678 1.00 84.75 277 GLN A N 1
ATOM 2305 C CA . GLN A 1 277 ? -4.454 14.957 31.461 1.00 84.75 277 GLN A CA 1
ATOM 2306 C C . GLN A 1 277 ? -4.537 16.367 32.070 1.00 84.75 277 GLN A C 1
ATOM 2308 O O . GLN A 1 277 ? -3.534 16.905 32.539 1.00 84.75 277 GLN A O 1
ATOM 2313 N N . ASN A 1 278 ? -5.733 16.962 32.120 1.00 76.06 278 ASN A N 1
ATOM 2314 C CA . ASN A 1 278 ? -5.930 18.282 32.725 1.00 76.06 278 ASN A CA 1
ATOM 2315 C C . ASN A 1 278 ? -5.761 18.259 34.252 1.00 76.06 278 ASN A C 1
ATOM 2317 O O . ASN A 1 278 ? -5.252 19.217 34.832 1.00 76.06 278 ASN A O 1
ATOM 2321 N N . THR A 1 279 ? -6.151 17.165 34.909 1.00 71.25 279 THR A N 1
ATOM 2322 C CA . THR A 1 279 ? -6.008 17.016 36.365 1.00 71.25 279 THR A CA 1
ATOM 2323 C C . THR A 1 279 ? -4.560 16.831 36.824 1.00 71.25 279 THR A C 1
ATOM 2325 O O . THR A 1 279 ? -4.209 17.313 37.898 1.00 71.25 279 THR A O 1
ATOM 2328 N N . GLU A 1 280 ? -3.698 16.199 36.018 1.00 61.53 280 GLU A N 1
ATOM 2329 C CA . GLU A 1 280 ? -2.280 15.995 36.369 1.00 61.53 280 GLU A CA 1
ATOM 2330 C C . GLU A 1 280 ? -1.461 17.298 36.289 1.00 61.53 280 GLU A C 1
ATOM 2332 O O . GLU A 1 280 ? -0.567 17.517 37.106 1.00 61.53 280 GLU A O 1
ATOM 2337 N N . ASN A 1 281 ? -1.809 18.219 35.382 1.00 56.94 281 ASN A N 1
ATOM 2338 C CA . ASN A 1 281 ? -1.101 19.498 35.243 1.00 56.94 281 ASN A CA 1
ATOM 2339 C C . ASN A 1 281 ? -1.378 20.494 36.384 1.00 56.94 281 ASN A C 1
ATOM 2341 O O . ASN A 1 281 ? -0.556 21.374 36.628 1.00 56.94 281 ASN A O 1
ATOM 2345 N N . HIS A 1 282 ? -2.486 20.353 37.119 1.00 50.31 282 HIS A N 1
ATOM 2346 C CA . HIS A 1 282 ? -2.798 21.236 38.250 1.00 50.31 282 HIS A CA 1
ATOM 2347 C C . HIS A 1 282 ? -2.106 20.845 39.565 1.00 50.31 282 HIS A C 1
ATOM 2349 O O . HIS A 1 282 ? -2.023 21.674 40.470 1.00 50.31 282 HIS A O 1
ATOM 2355 N N . GLN A 1 283 ? -1.568 19.626 39.682 1.00 48.78 283 GLN A N 1
ATOM 2356 C CA . GLN A 1 283 ? -0.842 19.198 40.887 1.00 48.78 283 GLN A CA 1
ATOM 2357 C C . GLN A 1 283 ? 0.637 19.620 40.906 1.00 48.78 283 GLN A C 1
ATOM 2359 O O . GLN A 1 283 ? 1.277 19.517 41.948 1.00 48.78 283 GLN A O 1
ATOM 2364 N N . LEU A 1 284 ? 1.182 20.134 39.797 1.00 47.09 284 LEU A N 1
ATOM 2365 C CA . LEU A 1 284 ? 2.599 20.516 39.682 1.00 47.09 284 LEU A CA 1
ATOM 2366 C C . LEU A 1 284 ? 2.880 22.019 39.887 1.00 47.09 284 LEU A C 1
ATOM 2368 O O . LEU A 1 284 ? 4.028 22.435 39.777 1.00 47.09 284 LEU A O 1
ATOM 2372 N N . THR A 1 285 ? 1.872 22.833 40.217 1.00 48.00 285 THR A N 1
ATOM 2373 C CA . THR A 1 285 ? 2.013 24.289 40.461 1.00 48.00 285 THR A CA 1
ATOM 2374 C C . THR A 1 285 ? 1.871 24.709 41.929 1.00 48.00 285 THR A C 1
ATOM 2376 O O . THR A 1 285 ? 1.670 25.886 42.214 1.00 48.00 285 THR A O 1
ATOM 2379 N N . LEU A 1 286 ? 1.971 23.773 42.875 1.00 45.88 286 LEU A N 1
ATOM 2380 C CA . LEU A 1 286 ? 1.938 24.061 44.314 1.00 45.88 286 LEU A CA 1
ATOM 2381 C C . LEU A 1 286 ? 3.220 23.580 45.004 1.00 45.88 286 LEU A C 1
ATOM 2383 O O . LEU A 1 286 ? 3.140 22.715 45.866 1.00 45.88 286 LEU A O 1
ATOM 2387 N N . PHE A 1 287 ? 4.377 24.126 44.620 1.00 42.84 287 PHE A N 1
ATOM 2388 C CA . PHE A 1 287 ? 5.579 24.209 45.461 1.00 42.84 287 PHE A CA 1
ATOM 2389 C C . PHE A 1 287 ? 6.416 25.423 45.059 1.00 42.84 287 PHE A C 1
ATOM 2391 O O . PHE A 1 287 ? 6.611 25.617 43.838 1.00 42.84 287 PHE A O 1
#

pLDDT: mean 86.6, std 15.86, range [34.09, 98.44]

Sequence (287 aa):
MSKLNYKEYYPINDSAALKETTYSNLNDAEIKRWNNFKIITRSKTLSNSLLENQSNICPICSKYLNNENKVIHHIDYERLCDFEDNYSQVVPTLKNPDRKLKVPKCDICPNRELCLSKVVLIHSRCHFILHKMEGRIKNDEKKRIDKNRLFVNEPSKYWLNKTTFENLELVDAIFNLINTVSTKQQFKIRYNQNHISIKPSSFIYFKPDDDNLKISLSLGDLSEWKKELENKRIPNKLSKKQKPRLSFTIDFNDFKEHNELFIKILNDAINDFDSSQNTENHQLTLF

Foldseek 3Di:
DPDFDLVQQAAPDDPVVCCVPVVVPDDPLQVLQLVLLVQQQVPPVLLVVQCVVVVQAANRPRDGPDPPFKTKDFNYSPDGHPDSAWDWDQDADPVRHRDTDTHHPLVPGPPNVVSSVGIHMHGNVSVVVSCVVVCVPPPDPDDDDDPPPDPPDPLVVLDVVVEDPQQVVVVVVLLVLLQVLQPPDRWDWDGDVQWIAIPPDRQWIWDHDYQKIKIKGQFFPLVVLVVVCVVVVWAWDWDPPPGTMIITIGGPVRCVVCVVSSSVVSNRRSVRVVVVVVVVVVVPPPD

Radius of gyration: 24.88 Å; Cα contacts (8 Å, |Δi|>4): 384; chains: 1; bounding box: 54×39×77 Å